Protein AF-A0A426Z6D6-F1 (afdb_monomer)

Solvent-accessible surface area (backbone atoms only — not comparable to full-atom values): 15447 Å² total; per-residue (Å²): 90,80,49,70,52,74,39,90,61,89,81,59,53,47,33,37,34,28,20,75,44,85,99,44,60,84,43,72,27,72,32,49,78,49,68,56,72,59,89,92,46,68,58,52,43,31,27,44,24,59,49,68,95,72,68,58,62,32,61,34,28,34,28,48,40,87,75,49,71,81,45,51,32,40,42,46,43,73,44,75,83,81,38,72,42,77,53,59,66,48,38,75,50,75,66,32,54,52,52,52,55,56,53,70,74,50,89,60,39,38,35,40,31,75,11,26,58,39,67,27,48,89,46,64,70,37,48,56,54,30,53,62,69,45,38,82,56,58,55,32,29,58,70,50,68,35,51,31,79,44,38,33,56,57,38,90,101,79,40,70,54,33,58,65,46,60,67,69,59,76,56,62,8,68,75,49,74,30,95,39,72,45,32,34,40,53,79,53,33,87,43,82,46,79,45,70,38,85,89,51,69,64,50,93,88,22,72,54,27,62,65,52,34,61,76,52,98,48,35,30,43,44,73,46,54,54,85,71,71,103,52,91,45,90,45,69,74,48,79,46,70,51,60,80,85,57,73,85,80,79,97,71,79,96,68,93,75,78,83,78,84,76,136

Mean predicted aligned error: 8.73 Å

Foldseek 3Di:
DKDKDFDQDPPQFLKKFKDQDPPDGPDMWHWDWDWDDQPPDTGGIMIMTDDDPDDAQGKMWMAGRVPGDIFIAGHHHLADDAFEAEDEQLADDPVNLVVLVVVVVDDHAEYEYEENQHLCQSVLVSLVVSCVSCVVPVRYHPYDYAYDPSQQSDDPPPDGGNPSVCRGPQHCAVQFVQPDSRWGWDDGNNDTDTRHHPPADCPCPDSRCVQQPCPDPFWTKHWTFDSPDPDGDTDDIDIDGDCVVVPDDDDDDDDPDDPDDDD

Nearest PDB structures (foldseek):
  8brn-assembly1_C  TM=8.170E-01  e=5.201E-20  Phaseolus vulgaris
  6hwr-assembly1_D  TM=8.173E-01  e=1.395E-19  Phaseolus vulgaris
  1xzw-assembly1_A  TM=8.279E-01  e=4.785E-19  Ipomoea batatas
  1kbp-assembly1_B  TM=8.389E-01  e=2.101E-18  Phaseolus vulgaris
  3zk4-assembly1_B  TM=8.291E-01  e=3.491E-13  Lupinus luteus

pLDDT: mean 86.03, std 19.05, range [25.09, 98.69]

Structure (mmCIF, N/CA/C/O backbone):
data_AF-A0A426Z6D6-F1
#
_entry.id   AF-A0A426Z6D6-F1
#
loop_
_atom_site.group_PDB
_atom_site.id
_atom_site.type_symbol
_atom_site.label_atom_id
_atom_site.label_alt_id
_atom_site.label_comp_id
_atom_site.label_asym_id
_atom_site.label_entity_id
_atom_site.label_seq_id
_atom_site.pdbx_PDB_ins_code
_atom_site.Cartn_x
_atom_site.Cartn_y
_atom_site.Cartn_z
_atom_site.occupancy
_atom_site.B_iso_or_equiv
_atom_site.auth_seq_id
_atom_site.auth_comp_id
_atom_site.auth_asym_id
_atom_site.auth_atom_id
_atom_site.pdbx_PDB_model_num
ATOM 1 N N . MET A 1 1 ? -2.569 -6.298 10.241 1.00 94.56 1 MET A N 1
ATOM 2 C CA . MET A 1 1 ? -2.863 -5.217 9.262 1.00 94.56 1 MET A CA 1
ATOM 3 C C . MET A 1 1 ? -1.960 -4.027 9.545 1.00 94.56 1 MET A C 1
ATOM 5 O O . MET A 1 1 ? -1.834 -3.663 10.708 1.00 94.56 1 MET A O 1
ATOM 9 N N . ARG A 1 2 ? -1.315 -3.436 8.532 1.00 97.50 2 ARG A N 1
ATOM 10 C CA . ARG A 1 2 ? -0.400 -2.298 8.720 1.00 97.50 2 ARG A CA 1
ATOM 11 C C . ARG A 1 2 ? -1.149 -0.967 8.646 1.00 97.50 2 ARG A C 1
ATOM 13 O O . ARG A 1 2 ? -1.916 -0.742 7.719 1.00 97.50 2 ARG A O 1
ATOM 20 N N . ILE A 1 3 ? -0.896 -0.092 9.611 1.00 98.12 3 ILE A N 1
ATOM 21 C CA . ILE A 1 3 ? -1.364 1.293 9.653 1.00 98.12 3 ILE A CA 1
ATOM 22 C C . ILE A 1 3 ? -0.154 2.197 9.454 1.00 98.12 3 ILE A C 1
ATOM 24 O O . ILE A 1 3 ? 0.823 2.099 10.201 1.00 98.12 3 ILE A O 1
ATOM 28 N N . THR A 1 4 ? -0.235 3.081 8.463 1.00 97.88 4 THR A N 1
ATOM 29 C CA . THR A 1 4 ? 0.821 4.044 8.141 1.00 97.88 4 THR A CA 1
ATOM 30 C C . THR A 1 4 ? 0.298 5.465 8.291 1.00 97.88 4 THR A C 1
ATOM 32 O O . THR A 1 4 ? -0.799 5.775 7.829 1.00 97.88 4 THR A O 1
ATOM 35 N N . TRP A 1 5 ? 1.070 6.344 8.931 1.00 96.88 5 TRP A N 1
ATOM 36 C CA . TRP A 1 5 ? 0.727 7.764 9.045 1.00 96.88 5 TRP A CA 1
ATOM 37 C C . TRP A 1 5 ? 1.971 8.644 9.157 1.00 96.88 5 TRP A C 1
ATOM 39 O O . TRP A 1 5 ? 3.043 8.190 9.562 1.00 96.88 5 TRP A O 1
ATOM 49 N N . ILE A 1 6 ? 1.820 9.927 8.825 1.00 96.00 6 ILE A N 1
ATOM 50 C CA . ILE A 1 6 ? 2.913 10.904 8.838 1.00 96.00 6 ILE A CA 1
ATOM 51 C C . ILE A 1 6 ? 2.669 11.947 9.931 1.00 96.00 6 ILE A C 1
ATOM 53 O O . ILE A 1 6 ? 1.560 12.459 10.066 1.00 96.00 6 ILE A O 1
ATOM 57 N N . THR A 1 7 ? 3.704 12.276 10.708 1.00 92.69 7 THR A N 1
ATOM 58 C CA . THR A 1 7 ? 3.675 13.339 11.725 1.00 92.69 7 THR A CA 1
ATOM 59 C C . THR A 1 7 ? 4.735 14.407 11.453 1.00 92.69 7 THR A C 1
ATOM 61 O O . THR A 1 7 ? 5.819 14.121 10.937 1.00 92.69 7 THR A O 1
ATOM 64 N N . GLY A 1 8 ? 4.426 15.659 11.809 1.00 83.06 8 GLY A N 1
ATOM 65 C CA . GLY A 1 8 ? 5.383 16.773 11.760 1.00 83.06 8 GLY A CA 1
ATOM 66 C C . GLY A 1 8 ? 6.256 16.898 13.015 1.00 83.06 8 GLY A C 1
ATOM 67 O O . GLY A 1 8 ? 7.367 17.413 12.937 1.00 83.06 8 GLY A O 1
ATOM 68 N N . ASP A 1 9 ? 5.775 16.408 14.161 1.00 72.31 9 ASP A N 1
ATOM 69 C CA . ASP A 1 9 ? 6.462 16.496 15.454 1.00 72.31 9 ASP A CA 1
ATOM 70 C C . ASP A 1 9 ? 7.251 15.212 15.769 1.00 72.31 9 ASP A C 1
ATOM 72 O O . ASP A 1 9 ? 6.777 14.092 15.555 1.00 72.31 9 ASP A O 1
ATOM 76 N N . ALA A 1 10 ? 8.457 15.388 16.310 1.00 66.62 10 ALA A N 1
ATOM 77 C CA . ALA A 1 10 ? 9.313 14.319 16.806 1.00 66.62 10 ALA A CA 1
ATOM 78 C C . ALA A 1 10 ? 8.801 13.694 18.119 1.00 66.62 10 ALA A C 1
ATOM 80 O O . ALA A 1 10 ? 9.180 12.561 18.421 1.00 66.62 10 ALA A O 1
ATOM 81 N N . SER A 1 11 ? 7.956 14.398 18.881 1.00 76.56 11 SER A N 1
ATOM 82 C CA . SER A 1 11 ? 7.503 13.963 20.210 1.00 76.56 11 SER A CA 1
ATOM 83 C C . SER A 1 11 ? 6.362 12.934 20.191 1.00 76.56 11 SER A C 1
ATOM 85 O O . SER A 1 11 ? 6.214 12.168 21.142 1.00 76.56 11 SER A O 1
ATOM 87 N N . SER A 1 12 ? 5.576 12.873 19.108 1.00 81.56 12 SER A N 1
ATOM 88 C CA . SER A 1 12 ? 4.437 11.949 19.011 1.00 81.56 12 SER A CA 1
ATOM 89 C C . SER A 1 12 ? 4.930 10.499 19.028 1.00 81.56 12 SER A C 1
ATOM 91 O O . SER A 1 12 ? 5.859 10.202 18.283 1.00 81.56 12 SER A O 1
ATOM 93 N N . PRO A 1 13 ? 4.373 9.586 19.842 1.00 90.94 13 PRO A N 1
ATOM 94 C CA . PRO A 1 13 ? 4.773 8.178 19.855 1.00 90.94 13 PRO A CA 1
ATOM 95 C C . PRO A 1 13 ? 4.329 7.440 18.583 1.00 90.94 13 PRO A C 1
ATOM 97 O O . PRO A 1 13 ? 3.291 7.737 18.001 1.00 90.94 13 PRO A O 1
ATOM 100 N N . SER A 1 14 ? 5.088 6.428 18.161 1.00 94.88 14 SER A N 1
ATOM 101 C CA . SER A 1 14 ? 4.679 5.525 17.075 1.00 94.88 14 SER A CA 1
ATOM 102 C C . SER A 1 14 ? 3.808 4.419 17.660 1.00 94.88 14 SER A C 1
ATOM 104 O O . SER A 1 14 ? 4.276 3.313 17.886 1.00 94.88 14 SER A O 1
ATOM 106 N N . ILE A 1 15 ? 2.563 4.747 17.998 1.00 96.50 15 ILE A N 1
ATOM 107 C CA . ILE A 1 15 ? 1.599 3.807 18.581 1.00 96.50 15 ILE A CA 1
ATOM 108 C C . ILE A 1 15 ? 0.263 3.909 17.851 1.00 96.50 15 ILE A C 1
ATOM 110 O O . ILE A 1 15 ? -0.165 5.006 17.481 1.00 96.50 15 ILE A O 1
ATOM 114 N N . VAL A 1 16 ? -0.394 2.769 17.667 1.00 98.12 16 VAL A N 1
ATOM 115 C CA . VAL A 1 16 ? -1.792 2.696 17.238 1.00 98.12 16 VAL A CA 1
ATOM 116 C C . VAL A 1 16 ? -2.593 2.054 18.349 1.00 98.12 16 VAL A C 1
ATOM 118 O O . VAL A 1 16 ? -2.283 0.950 18.783 1.00 98.12 16 VAL A O 1
ATOM 121 N N . GLU A 1 17 ? -3.626 2.748 18.799 1.00 98.00 17 GLU A N 1
ATOM 122 C CA . GLU A 1 17 ? -4.602 2.233 19.753 1.00 98.00 17 GLU A CA 1
ATOM 123 C C . GLU A 1 17 ? -5.876 1.898 18.986 1.00 98.00 17 GLU A C 1
ATOM 125 O O . GLU A 1 17 ? -6.307 2.689 18.145 1.00 98.00 17 GLU A O 1
ATOM 130 N N . TYR A 1 18 ? -6.456 0.725 19.232 1.00 98.44 18 TYR A N 1
ATOM 131 C CA . TYR A 1 18 ? -7.596 0.226 18.473 1.00 98.44 18 TYR A CA 1
ATOM 132 C C . TYR A 1 18 ? -8.563 -0.603 19.325 1.00 98.44 18 TYR A C 1
ATOM 134 O O . TYR A 1 18 ? -8.209 -1.175 20.359 1.00 98.44 18 TYR A O 1
ATOM 142 N N . GLY A 1 19 ? -9.820 -0.657 18.893 1.00 98.31 19 GLY A N 1
ATOM 143 C CA . GLY A 1 19 ? -10.893 -1.393 19.556 1.00 98.31 19 GLY A CA 1
ATOM 144 C C . GLY A 1 19 ? -12.120 -1.542 18.662 1.00 98.31 19 GLY A C 1
ATOM 145 O O . GLY A 1 19 ? -12.139 -1.069 17.532 1.00 98.31 19 GLY A O 1
ATOM 146 N N . THR A 1 20 ? -13.152 -2.228 19.151 1.00 98.31 20 THR A N 1
ATOM 147 C CA . THR A 1 20 ? -14.383 -2.502 18.370 1.00 98.31 20 THR A CA 1
ATOM 148 C C . THR A 1 20 ? -15.532 -1.538 18.672 1.00 98.31 20 THR A C 1
ATOM 150 O O . THR A 1 20 ? -16.594 -1.639 18.063 1.00 98.31 20 THR A O 1
ATOM 153 N N . SER A 1 21 ? -15.305 -0.577 19.571 1.00 98.19 21 SER A N 1
ATOM 154 C CA . SER A 1 21 ? -16.275 0.449 19.948 1.00 98.19 21 SER A CA 1
ATOM 155 C C . SER A 1 21 ? -15.656 1.843 19.801 1.00 98.19 21 SER A C 1
ATOM 157 O O . SER A 1 21 ? -14.489 2.006 20.169 1.00 98.19 21 SER A O 1
ATOM 159 N N . PRO A 1 22 ? -16.415 2.847 19.322 1.00 97.94 22 PRO A N 1
ATOM 160 C CA . PRO A 1 22 ? -15.931 4.223 19.213 1.00 97.94 22 PRO A CA 1
ATOM 161 C C . PRO A 1 22 ? -15.417 4.746 20.557 1.00 97.94 22 PRO A C 1
ATOM 163 O O . PRO A 1 22 ? -16.048 4.521 21.594 1.00 97.94 22 PRO A O 1
ATOM 166 N N . GLY A 1 23 ? -14.274 5.425 20.554 1.00 96.62 23 GLY A N 1
ATOM 167 C CA . GLY A 1 23 ? -13.636 5.998 21.739 1.00 96.62 23 GLY A CA 1
ATOM 168 C C . GLY A 1 23 ? -13.087 4.990 22.756 1.00 96.62 23 GLY A C 1
ATOM 169 O O . GLY A 1 23 ? -12.551 5.412 23.781 1.00 96.62 23 GLY A O 1
ATOM 170 N N . MET A 1 24 ? -13.205 3.678 22.516 1.00 97.06 24 MET A N 1
ATOM 171 C CA . MET A 1 24 ? -12.725 2.638 23.430 1.00 97.06 24 MET A CA 1
ATOM 172 C C . MET A 1 24 ? -11.679 1.750 22.762 1.00 97.06 24 MET A C 1
ATOM 174 O O . MET A 1 24 ? -11.999 0.793 22.054 1.00 97.06 24 MET A O 1
ATOM 178 N N . TYR A 1 25 ? -10.415 2.038 23.057 1.00 96.81 25 TYR A N 1
ATOM 179 C CA . TYR A 1 25 ? -9.271 1.303 22.530 1.00 96.81 25 TYR A CA 1
ATOM 180 C C . TYR A 1 25 ? -8.787 0.272 23.553 1.00 96.81 25 TYR A C 1
ATOM 182 O O . TYR A 1 25 ? -8.131 0.605 24.537 1.00 96.81 25 TYR A O 1
ATOM 190 N N . THR A 1 26 ? -9.155 -0.990 23.348 1.00 97.38 26 THR A N 1
ATOM 191 C CA . THR A 1 26 ? -8.815 -2.101 24.256 1.00 97.38 26 THR A CA 1
ATOM 192 C C . THR A 1 26 ? -7.443 -2.705 23.977 1.00 97.38 26 THR A C 1
ATOM 194 O O . THR A 1 26 ? -6.955 -3.516 24.762 1.00 97.38 26 THR A O 1
ATOM 197 N N . SER A 1 27 ? -6.845 -2.358 22.841 1.00 97.94 27 SER A N 1
ATOM 198 C CA . SER A 1 27 ? -5.589 -2.917 22.357 1.00 97.94 27 SER A CA 1
ATOM 199 C C . SER A 1 27 ? -4.708 -1.808 21.795 1.00 97.94 27 SER A C 1
ATOM 201 O O . SER A 1 27 ? -5.197 -0.768 21.347 1.00 97.94 27 SER A O 1
ATOM 203 N N . SER A 1 28 ? -3.399 -2.033 21.805 1.00 97.69 28 SER A N 1
ATOM 204 C CA . SER A 1 28 ? -2.438 -1.127 21.194 1.00 97.69 28 SER A CA 1
ATOM 205 C C . SER A 1 28 ? -1.285 -1.895 20.560 1.00 97.69 28 SER A C 1
ATOM 207 O O . SER A 1 28 ? -0.958 -3.003 20.979 1.00 97.69 28 SER A O 1
ATOM 209 N N . SER A 1 29 ? -0.689 -1.295 19.535 1.00 97.94 29 SER A N 1
ATOM 210 C CA . SER A 1 29 ? 0.505 -1.802 18.867 1.00 97.94 29 SER A CA 1
ATOM 211 C C . SER A 1 29 ? 1.545 -0.699 18.776 1.00 97.94 29 SER A C 1
ATOM 213 O O . SER A 1 29 ? 1.240 0.420 18.348 1.00 97.94 29 SER A O 1
ATOM 215 N N . LEU A 1 30 ? 2.780 -1.026 19.150 1.00 97.31 30 LEU A N 1
ATOM 216 C CA . LEU A 1 30 ? 3.932 -0.177 18.876 1.00 97.31 30 LEU A CA 1
ATOM 217 C C . LEU A 1 30 ? 4.303 -0.280 17.395 1.00 97.31 30 LEU A C 1
ATOM 219 O O . LEU A 1 30 ? 4.152 -1.323 16.763 1.00 97.31 30 LEU A O 1
ATOM 223 N N . GLY A 1 31 ? 4.767 0.833 16.851 1.00 95.06 31 GLY A N 1
ATOM 224 C CA . GLY A 1 31 ? 5.202 0.967 15.476 1.00 95.06 31 GLY A CA 1
ATOM 225 C C . GLY A 1 31 ? 6.641 1.440 15.371 1.00 95.06 31 GLY A C 1
ATOM 226 O O . GLY A 1 31 ? 7.235 1.957 16.318 1.00 95.06 31 GLY A O 1
ATOM 227 N N . GLU A 1 32 ? 7.180 1.297 14.173 1.00 94.88 32 GLU A N 1
ATOM 228 C CA . GLU A 1 32 ? 8.457 1.860 13.769 1.00 94.88 32 GLU A CA 1
ATOM 229 C C . GLU A 1 32 ? 8.279 3.271 13.201 1.00 94.88 32 GLU A C 1
ATOM 231 O O . GLU A 1 32 ? 7.190 3.667 12.768 1.00 94.88 32 GLU A O 1
ATOM 236 N N . ARG A 1 33 ? 9.372 4.036 13.194 1.00 94.38 33 ARG A N 1
ATOM 237 C CA . ARG A 1 33 ? 9.426 5.384 12.631 1.00 94.38 33 ARG A CA 1
ATOM 238 C C . ARG A 1 33 ? 10.608 5.532 11.702 1.00 94.38 33 ARG A C 1
ATOM 240 O O . ARG A 1 33 ? 11.745 5.264 12.082 1.00 94.38 33 ARG A O 1
ATOM 247 N N . THR A 1 34 ? 10.346 6.091 10.535 1.00 94.94 34 THR A N 1
ATOM 248 C CA . THR A 1 34 ? 11.343 6.394 9.517 1.00 94.94 34 THR A CA 1
ATOM 249 C C . THR A 1 34 ? 11.140 7.813 8.977 1.00 94.94 34 THR A C 1
ATOM 251 O O . THR A 1 34 ? 10.250 8.567 9.385 1.00 94.94 34 THR A O 1
ATOM 254 N N . SER A 1 35 ? 12.045 8.236 8.104 1.00 96.00 35 SER A N 1
ATOM 255 C CA . SER A 1 35 ? 11.914 9.435 7.275 1.00 96.00 35 SER A CA 1
ATOM 256 C C . SER A 1 35 ? 12.922 9.332 6.142 1.00 96.00 35 SER A C 1
ATOM 258 O O . SER A 1 35 ? 13.967 8.704 6.325 1.00 96.00 35 SER A O 1
ATOM 260 N N . TYR A 1 36 ? 12.668 9.989 5.016 1.00 95.88 36 TYR A N 1
ATOM 261 C CA . TYR A 1 36 ? 13.602 10.009 3.895 1.00 95.88 36 TYR A CA 1
ATOM 262 C C . TYR A 1 36 ? 13.903 11.436 3.431 1.00 95.88 36 TYR A C 1
ATOM 264 O O . TYR A 1 36 ? 13.180 12.391 3.728 1.00 95.88 36 TYR A O 1
ATOM 272 N N . LYS A 1 37 ? 15.020 11.576 2.712 1.00 95.50 37 LYS A N 1
ATOM 273 C CA . LYS A 1 37 ? 15.427 12.824 2.064 1.00 95.50 37 LYS A CA 1
ATOM 274 C C . LYS A 1 37 ? 15.650 12.599 0.583 1.00 95.50 37 LYS A C 1
ATOM 276 O O . LYS A 1 37 ? 16.438 11.736 0.189 1.00 95.50 37 LYS A O 1
ATOM 281 N N . TYR A 1 38 ? 15.063 13.465 -0.223 1.00 95.31 38 TYR A N 1
ATOM 282 C CA . TYR A 1 38 ? 15.149 13.399 -1.669 1.00 95.31 38 TYR A CA 1
ATOM 283 C C . TYR A 1 38 ? 15.504 14.783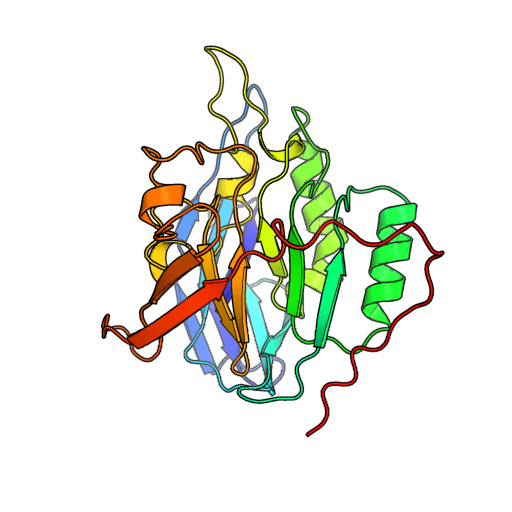 -2.217 1.00 95.31 38 TYR A C 1
ATOM 285 O O . TYR A 1 38 ? 14.694 15.705 -2.211 1.00 95.31 38 TYR A O 1
ATOM 293 N N . LEU A 1 39 ? 16.762 14.944 -2.639 1.00 93.44 39 LEU A N 1
ATOM 294 C CA . LEU A 1 39 ? 17.368 16.239 -2.962 1.00 93.44 39 LEU A CA 1
ATOM 295 C C . LEU A 1 39 ? 17.179 17.236 -1.801 1.00 93.44 39 LEU A C 1
ATOM 297 O O . LEU A 1 39 ? 17.705 17.002 -0.714 1.00 93.44 39 LEU A O 1
ATOM 301 N N . LEU A 1 40 ? 16.431 18.317 -2.026 1.00 94.06 40 LEU A N 1
ATOM 302 C CA . LEU A 1 40 ? 16.133 19.352 -1.031 1.00 94.06 40 LEU A CA 1
ATOM 303 C C . LEU A 1 40 ? 14.892 19.034 -0.181 1.00 94.06 40 LEU A C 1
ATOM 305 O O . LEU A 1 40 ? 14.652 19.700 0.823 1.00 94.06 40 LEU A O 1
ATOM 309 N N . TYR A 1 41 ? 14.111 18.018 -0.554 1.00 96.31 41 TYR A N 1
ATOM 310 C CA . TYR A 1 41 ? 12.938 17.588 0.196 1.00 96.31 41 TYR A CA 1
ATOM 311 C C . TYR A 1 41 ? 13.335 16.700 1.382 1.00 96.31 41 TYR A C 1
ATOM 313 O O . TYR A 1 41 ? 14.184 15.811 1.266 1.00 96.31 41 TYR A O 1
ATOM 321 N N . SER A 1 42 ? 12.688 16.920 2.525 1.00 96.50 42 SER A N 1
ATOM 322 C CA . SER A 1 42 ? 12.732 16.031 3.689 1.00 96.50 42 SER A CA 1
ATOM 323 C C . SER A 1 42 ? 11.305 15.668 4.065 1.00 96.50 42 SER A C 1
ATOM 325 O O . SER A 1 42 ? 10.487 16.565 4.263 1.00 96.50 42 SER A O 1
ATOM 327 N N . SER A 1 43 ? 11.014 14.373 4.175 1.00 96.69 43 SER A N 1
ATOM 328 C CA . SER A 1 43 ? 9.684 13.926 4.577 1.00 96.69 43 SER A CA 1
ATOM 329 C C . SER A 1 43 ? 9.382 14.300 6.026 1.00 96.69 43 SER A C 1
ATOM 331 O O . SER A 1 43 ? 10.290 14.462 6.852 1.00 96.69 43 SER A O 1
ATOM 333 N N . GLY A 1 44 ? 8.092 14.318 6.367 1.00 95.62 44 GLY A N 1
ATOM 334 C CA . GLY A 1 44 ? 7.675 14.154 7.758 1.00 95.62 44 GLY A CA 1
ATOM 335 C C . GLY A 1 44 ? 8.156 12.816 8.339 1.00 95.62 44 GLY A C 1
ATOM 336 O O . GLY A 1 44 ? 8.783 11.992 7.660 1.00 95.62 44 GLY A O 1
ATOM 337 N N . LYS A 1 45 ? 7.862 12.581 9.616 1.00 95.50 45 LYS A N 1
ATOM 338 C CA . LYS A 1 45 ? 8.120 11.286 10.249 1.00 95.50 45 LYS A CA 1
ATOM 339 C C . LYS A 1 45 ? 7.054 10.299 9.811 1.00 95.50 45 LYS A C 1
ATOM 341 O O . LYS A 1 45 ? 5.884 10.506 10.108 1.00 95.50 45 LYS A O 1
ATOM 346 N N . ILE A 1 46 ? 7.465 9.258 9.100 1.00 97.31 46 ILE A N 1
ATOM 347 C CA . ILE A 1 46 ? 6.578 8.209 8.610 1.00 97.31 46 ILE A CA 1
ATOM 348 C C . ILE A 1 46 ? 6.572 7.103 9.657 1.00 97.31 46 ILE A C 1
ATOM 350 O O . ILE A 1 46 ? 7.626 6.643 10.088 1.00 97.31 46 ILE A O 1
ATOM 354 N N . ASN A 1 47 ? 5.390 6.731 10.124 1.00 97.25 47 ASN A N 1
ATOM 355 C CA . ASN A 1 47 ? 5.204 5.736 11.166 1.00 97.25 47 ASN A CA 1
ATOM 356 C C . ASN A 1 47 ? 4.471 4.540 10.574 1.00 97.25 47 ASN A C 1
ATOM 358 O O . ASN A 1 47 ? 3.486 4.737 9.863 1.00 97.25 47 ASN A O 1
ATOM 362 N N . HIS A 1 48 ? 4.911 3.330 10.909 1.00 97.62 48 HIS A N 1
ATOM 363 C CA . HIS A 1 48 ? 4.238 2.090 10.533 1.00 97.62 48 HIS A CA 1
ATOM 364 C C . HIS A 1 48 ? 3.989 1.256 11.782 1.00 97.62 48 HIS A C 1
ATOM 366 O O . HIS A 1 48 ? 4.924 0.968 12.521 1.00 97.62 48 HIS A O 1
ATOM 372 N N . ALA A 1 49 ? 2.753 0.829 12.011 1.00 97.62 49 ALA A N 1
ATOM 373 C CA . ALA A 1 49 ? 2.422 -0.113 13.076 1.00 97.62 49 ALA A CA 1
ATOM 374 C C . ALA A 1 49 ? 1.580 -1.254 12.514 1.00 97.62 49 ALA A C 1
ATOM 376 O O . ALA A 1 49 ? 0.674 -1.019 11.715 1.00 97.62 49 ALA A O 1
ATOM 377 N N . VAL A 1 50 ? 1.854 -2.483 12.941 1.00 97.75 50 VAL A N 1
ATOM 378 C CA . VAL A 1 50 ? 1.024 -3.640 12.597 1.00 97.75 50 VAL A CA 1
ATOM 379 C C . VAL A 1 50 ? 0.068 -3.912 13.756 1.00 97.75 50 VAL A C 1
ATOM 381 O O . VAL A 1 50 ? 0.488 -4.155 14.884 1.00 97.75 50 VAL A O 1
ATOM 384 N N . ILE A 1 51 ? -1.233 -3.831 13.482 1.00 97.31 51 ILE A N 1
ATOM 385 C CA . ILE A 1 51 ? -2.303 -4.152 14.433 1.00 97.31 51 ILE A CA 1
ATOM 386 C C . ILE A 1 51 ? -2.831 -5.569 14.191 1.00 97.31 51 ILE A C 1
ATOM 388 O O . ILE A 1 51 ? -2.954 -6.008 13.038 1.00 97.31 51 ILE A O 1
ATOM 392 N N . GLY A 1 52 ? -3.163 -6.269 15.272 1.00 94.88 52 GLY A N 1
ATOM 393 C CA . GLY A 1 52 ? -3.685 -7.629 15.243 1.00 94.88 52 GLY A CA 1
ATOM 394 C C . GLY A 1 52 ? -3.203 -8.498 16.412 1.00 94.88 52 GLY A C 1
ATOM 395 O O . GLY A 1 52 ? -2.435 -8.011 17.242 1.00 94.88 52 GLY A O 1
ATOM 396 N N . PRO A 1 53 ? -3.664 -9.761 16.483 1.00 95.44 53 PRO A N 1
ATOM 397 C CA . PRO A 1 53 ? -4.593 -10.400 15.541 1.00 95.44 53 PRO A CA 1
ATOM 398 C C . PRO A 1 53 ? -5.985 -9.742 15.544 1.00 95.44 53 PRO A C 1
ATOM 400 O O . PRO A 1 53 ? -6.471 -9.271 16.573 1.00 95.44 53 PRO A O 1
ATOM 403 N N . LEU A 1 54 ? -6.618 -9.646 14.369 1.00 96.62 54 LEU A N 1
ATOM 404 C CA . LEU A 1 54 ? -7.921 -8.990 14.192 1.00 96.62 54 LEU A CA 1
ATOM 405 C C . LEU A 1 54 ? -8.997 -10.004 13.804 1.00 96.62 54 LEU A C 1
ATOM 407 O O . LEU A 1 54 ? -8.744 -10.935 13.045 1.00 96.62 54 LEU A O 1
ATOM 411 N N . ARG A 1 55 ? -10.233 -9.773 14.254 1.00 97.88 55 ARG A N 1
ATOM 412 C CA . ARG A 1 55 ? -11.397 -10.527 13.778 1.00 97.88 55 ARG A CA 1
ATOM 413 C C . ARG A 1 55 ? -11.732 -10.114 12.345 1.00 97.88 55 ARG A C 1
ATOM 415 O O . ARG A 1 55 ? -11.741 -8.922 12.036 1.00 97.88 55 ARG A O 1
ATOM 422 N N . SER A 1 56 ? -12.037 -11.081 11.484 1.00 97.31 56 SER A N 1
ATOM 423 C CA . SER A 1 56 ? -12.497 -10.843 10.109 1.00 97.31 56 SER A CA 1
ATOM 424 C C . SER A 1 56 ? -13.862 -10.148 10.071 1.00 97.31 56 SER A C 1
ATOM 426 O O . SER A 1 56 ? -14.645 -10.263 11.017 1.00 97.31 56 SER A O 1
ATOM 428 N N . ASN A 1 57 ? -14.177 -9.466 8.967 1.00 97.19 57 ASN A N 1
ATOM 429 C CA . ASN A 1 57 ? -15.453 -8.778 8.722 1.00 97.19 57 ASN A CA 1
ATOM 430 C C . ASN A 1 57 ? -15.920 -7.882 9.892 1.00 97.19 57 ASN A C 1
ATOM 432 O O . ASN A 1 57 ? -17.114 -7.768 10.170 1.00 97.19 57 ASN A O 1
ATOM 436 N N . THR A 1 58 ? -14.977 -7.269 10.604 1.00 98.31 58 THR A N 1
ATOM 437 C CA . THR A 1 58 ? -15.223 -6.525 11.843 1.00 98.31 58 THR A CA 1
ATOM 438 C C . THR A 1 58 ? -14.757 -5.085 11.679 1.00 98.31 58 THR A C 1
ATOM 440 O O . THR A 1 58 ? -13.704 -4.821 11.098 1.00 98.31 58 THR A O 1
ATOM 443 N N . VAL A 1 59 ? -15.553 -4.141 12.184 1.00 98.44 59 VAL A N 1
ATOM 444 C CA . VAL A 1 59 ? -15.165 -2.729 12.236 1.00 98.44 59 VAL A CA 1
ATOM 445 C C . VAL A 1 59 ? -14.301 -2.498 13.471 1.00 98.44 59 VAL A C 1
ATOM 447 O O . VAL A 1 59 ? -14.694 -2.849 14.584 1.00 98.44 59 VAL A O 1
ATOM 450 N N . TYR A 1 60 ? -13.138 -1.898 13.256 1.00 98.62 60 TYR A N 1
ATOM 451 C CA . TYR A 1 60 ? -12.230 -1.443 14.295 1.00 98.62 60 TYR A CA 1
ATOM 452 C C . TYR A 1 60 ? -12.101 0.077 14.233 1.00 98.62 60 TYR A C 1
ATOM 454 O O . TYR A 1 60 ? -11.823 0.640 13.174 1.00 98.62 60 TYR A O 1
ATOM 462 N N . PHE A 1 61 ? -12.276 0.725 15.378 1.00 98.50 61 PHE A N 1
ATOM 463 C CA . PHE A 1 61 ? -11.959 2.131 15.591 1.00 98.50 61 PHE A CA 1
ATOM 464 C C . PHE A 1 61 ? -10.515 2.225 16.053 1.00 98.50 61 PHE A C 1
ATOM 466 O O . PHE A 1 61 ? -10.090 1.431 16.895 1.00 98.50 61 PHE A O 1
ATOM 473 N N . TYR A 1 62 ? -9.755 3.158 15.496 1.00 98.25 62 TYR A N 1
ATOM 474 C CA . TYR A 1 62 ? -8.347 3.309 15.824 1.00 98.25 62 TYR A CA 1
ATOM 475 C C . TYR A 1 62 ? -7.912 4.768 15.799 1.00 98.25 62 TYR A C 1
ATOM 477 O O . TYR A 1 62 ? -8.464 5.584 15.063 1.00 98.25 62 TYR A O 1
ATOM 485 N N . ARG A 1 63 ? -6.886 5.095 16.581 1.00 97.00 63 ARG A N 1
ATOM 486 C CA . ARG A 1 63 ? -6.201 6.387 16.512 1.00 97.00 63 ARG A CA 1
ATOM 487 C C . ARG A 1 63 ? -4.695 6.190 16.492 1.00 97.00 63 ARG A C 1
ATOM 489 O O . ARG A 1 63 ? -4.157 5.258 17.092 1.00 97.00 63 ARG A O 1
ATOM 496 N N . CYS A 1 64 ? -4.017 7.104 15.814 1.00 95.88 64 CYS A N 1
ATOM 497 C CA . CYS A 1 64 ? -2.569 7.092 15.667 1.00 95.88 64 CYS A CA 1
ATOM 498 C C . CYS A 1 64 ? -1.918 8.100 16.622 1.00 95.88 64 CYS A C 1
ATOM 500 O O . CYS A 1 64 ? -2.456 9.180 16.873 1.00 95.88 64 CYS A O 1
ATOM 502 N N . GLY A 1 65 ? -0.740 7.767 17.145 1.00 92.94 65 GLY A N 1
ATOM 503 C CA . GLY A 1 65 ? 0.081 8.685 17.939 1.00 92.94 65 GLY A CA 1
ATOM 504 C C . GLY A 1 65 ? -0.475 9.044 19.318 1.00 92.94 65 GLY A C 1
ATOM 505 O O . GLY A 1 65 ? -0.055 10.042 19.899 1.00 92.94 65 GLY A O 1
ATOM 506 N N . GLY A 1 66 ? -1.441 8.275 19.832 1.00 86.88 66 GLY A N 1
ATOM 507 C CA . GLY A 1 66 ? -2.041 8.437 21.163 1.00 86.88 66 GLY A CA 1
ATOM 508 C C . GLY A 1 66 ? -2.997 9.624 21.331 1.00 86.88 66 GLY A C 1
ATOM 509 O O . GLY A 1 66 ? -3.747 9.670 22.302 1.00 86.88 66 GLY A O 1
ATOM 510 N N . GLN A 1 67 ? -2.970 10.594 20.414 1.00 85.06 67 GLN A N 1
ATOM 511 C CA . GLN A 1 67 ? -3.733 11.850 20.490 1.00 85.06 67 GLN A CA 1
ATOM 512 C C . GLN A 1 67 ? -4.344 12.271 19.139 1.00 85.06 67 GLN A C 1
ATOM 514 O O . GLN A 1 67 ? -4.927 13.348 19.039 1.00 85.06 67 GLN A O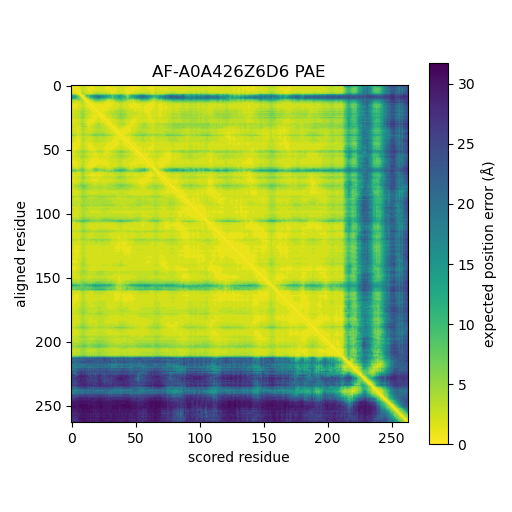 1
ATOM 519 N N . GLY A 1 68 ? -4.189 11.464 18.083 1.00 86.62 68 GLY A N 1
ATOM 520 C CA . GLY A 1 68 ? -4.760 11.751 16.767 1.00 86.62 68 GLY A CA 1
ATOM 521 C C . GLY A 1 68 ? -6.288 11.608 16.715 1.00 86.62 68 GLY A C 1
ATOM 522 O O . GLY A 1 68 ? -6.894 11.098 17.663 1.00 86.62 68 GLY A O 1
ATOM 523 N N . PRO A 1 69 ? -6.918 12.032 15.600 1.00 94.88 69 PRO A N 1
ATOM 524 C CA . PRO A 1 69 ? -8.335 11.778 15.369 1.00 94.88 69 PRO A CA 1
ATOM 525 C C . PRO A 1 69 ? -8.620 10.273 15.315 1.00 94.88 69 PRO A C 1
ATOM 527 O O . PRO A 1 69 ? -7.744 9.464 14.994 1.00 94.88 69 PRO A O 1
ATOM 530 N N . GLU A 1 70 ? -9.863 9.915 15.623 1.00 97.50 70 GLU A N 1
ATOM 531 C CA . GLU A 1 70 ? -10.352 8.549 15.474 1.00 97.50 70 GLU A CA 1
ATOM 532 C C . GLU A 1 70 ? -10.706 8.265 14.010 1.00 97.50 70 GLU A C 1
ATOM 534 O O . GLU A 1 70 ? -11.400 9.041 13.353 1.00 97.50 70 GLU A O 1
ATOM 539 N N . PHE A 1 71 ? -10.243 7.120 13.526 1.00 98.12 71 PHE A N 1
ATOM 540 C CA . PHE A 1 71 ? -10.583 6.534 12.240 1.00 98.12 71 PHE A CA 1
ATOM 541 C C . PHE A 1 71 ? -11.317 5.211 12.458 1.00 98.12 71 PHE A C 1
ATOM 543 O O . PHE A 1 71 ? -11.294 4.635 13.547 1.00 98.12 71 PHE A O 1
ATOM 550 N N . GLN A 1 72 ? -11.938 4.696 11.400 1.00 97.31 72 GLN A N 1
ATOM 551 C CA . GLN A 1 72 ? -12.568 3.381 11.400 1.00 97.31 72 GLN A CA 1
ATOM 552 C C . GLN A 1 72 ? -12.108 2.581 10.188 1.00 97.31 72 GLN A C 1
ATOM 554 O O . GLN A 1 72 ? -12.213 3.065 9.066 1.00 97.31 72 GLN A O 1
ATOM 559 N N . LEU A 1 73 ? -11.677 1.341 10.397 1.00 96.69 73 LEU A N 1
ATOM 560 C CA . LEU A 1 73 ? -11.375 0.393 9.327 1.00 96.69 73 LEU A CA 1
ATOM 561 C C . LEU A 1 73 ? -12.276 -0.831 9.452 1.00 96.69 73 LEU A C 1
ATOM 563 O O . LEU A 1 73 ? -12.635 -1.239 10.556 1.00 96.69 73 LEU A O 1
ATOM 567 N N . LYS A 1 74 ? -12.627 -1.450 8.326 1.00 97.50 74 LYS A N 1
ATOM 568 C CA . LYS A 1 74 ? -13.292 -2.758 8.325 1.00 97.50 74 LYS A CA 1
ATOM 569 C C . LYS A 1 74 ? -12.325 -3.807 7.799 1.00 97.50 74 LYS A C 1
ATOM 571 O O . LYS A 1 74 ? -11.798 -3.649 6.700 1.00 97.50 74 LYS A O 1
ATOM 576 N N . THR A 1 75 ? -12.108 -4.865 8.570 1.00 98.12 75 THR A N 1
ATOM 577 C CA . THR A 1 75 ? -11.317 -6.009 8.111 1.00 98.12 75 THR A CA 1
ATOM 578 C C . THR A 1 75 ? -12.070 -6.778 7.018 1.00 98.12 75 THR A C 1
ATOM 580 O O . THR A 1 75 ? -13.302 -6.874 7.088 1.00 98.12 75 THR A O 1
ATOM 583 N N . PRO A 1 76 ? -11.367 -7.346 6.019 1.00 97.50 76 PRO A N 1
ATOM 584 C CA . PRO A 1 76 ? -11.986 -8.213 5.017 1.00 97.50 76 PRO A CA 1
ATOM 585 C C . PRO A 1 76 ? -12.664 -9.443 5.648 1.00 97.50 76 PRO A C 1
ATOM 587 O O . PRO A 1 76 ? -12.343 -9.813 6.788 1.00 97.50 76 PRO A O 1
ATOM 590 N N . PRO A 1 77 ? -13.607 -10.095 4.948 1.00 97.00 77 PRO A N 1
ATOM 591 C CA . PRO A 1 77 ? -14.141 -11.379 5.387 1.00 97.00 77 PRO A CA 1
ATOM 592 C C . PRO A 1 77 ? -13.066 -12.476 5.333 1.00 97.00 77 PRO A C 1
ATOM 594 O O . PRO A 1 77 ? -12.092 -12.376 4.593 1.00 97.00 77 PRO A O 1
ATOM 597 N N . SER A 1 78 ? -13.237 -13.533 6.128 1.00 93.00 78 SER A N 1
ATOM 598 C CA . SER A 1 78 ? -12.346 -14.703 6.119 1.00 93.00 78 SER A CA 1
ATOM 599 C C . SER A 1 78 ? -12.701 -15.722 5.031 1.00 93.00 78 SER A C 1
ATOM 601 O O . SER A 1 78 ? -11.921 -16.629 4.768 1.00 93.00 78 SER A O 1
ATOM 603 N N . GLN A 1 79 ? -13.867 -15.579 4.394 1.00 92.56 79 GLN A N 1
ATOM 604 C CA . GLN A 1 79 ? -14.386 -16.460 3.345 1.00 92.56 79 GLN A CA 1
ATOM 605 C C . GLN A 1 79 ? -15.164 -15.641 2.308 1.00 92.56 79 GLN A C 1
ATOM 607 O O . GLN A 1 79 ? -15.548 -14.500 2.572 1.00 92.56 79 GLN A O 1
ATOM 612 N N . PHE A 1 80 ? -15.429 -16.236 1.146 1.00 92.81 80 PHE A N 1
ATOM 613 C CA . PHE A 1 80 ? -16.261 -15.632 0.108 1.00 92.81 80 PHE A CA 1
ATOM 614 C C . PHE A 1 80 ? -17.688 -15.296 0.594 1.00 92.81 80 PHE A C 1
ATOM 616 O O . PHE A 1 80 ? -18.233 -15.995 1.452 1.00 92.81 80 PHE A O 1
ATOM 623 N N . PRO A 1 81 ? -18.337 -14.272 0.004 1.00 95.56 81 PRO A N 1
ATOM 624 C CA . PRO A 1 81 ? -17.842 -13.423 -1.085 1.00 95.56 81 PRO A CA 1
ATOM 625 C C . PRO A 1 81 ? -16.885 -12.322 -0.602 1.00 95.56 81 PRO A C 1
ATOM 627 O O . PRO A 1 81 ? -17.061 -11.772 0.481 1.00 95.56 81 PRO A O 1
ATOM 630 N N . ILE A 1 82 ? -15.923 -11.962 -1.454 1.00 96.19 82 ILE A N 1
ATOM 631 C CA . ILE A 1 82 ? -15.043 -10.798 -1.286 1.00 96.19 82 ILE A CA 1
ATOM 632 C C . ILE A 1 82 ? -15.135 -9.899 -2.520 1.00 96.19 82 ILE A C 1
ATOM 634 O O . ILE A 1 82 ? -15.237 -10.394 -3.644 1.00 96.19 82 ILE A O 1
ATOM 638 N N . ALA A 1 83 ? -15.119 -8.582 -2.315 1.00 97.19 83 ALA A N 1
ATOM 639 C CA . ALA A 1 83 ? -15.143 -7.600 -3.393 1.00 97.19 83 ALA A CA 1
ATOM 640 C C . ALA A 1 83 ? -13.866 -6.746 -3.416 1.00 97.19 83 ALA A C 1
ATOM 642 O O . ALA A 1 83 ? -13.496 -6.124 -2.417 1.00 97.19 83 ALA A O 1
ATOM 643 N N . PHE A 1 84 ? -13.240 -6.666 -4.591 1.00 97.81 84 PHE A N 1
ATOM 644 C CA . PHE A 1 84 ? -12.062 -5.839 -4.841 1.00 97.81 84 PHE A CA 1
ATOM 645 C C . PHE A 1 84 ? -12.444 -4.588 -5.634 1.00 97.81 84 PHE A C 1
ATOM 647 O O . PHE A 1 84 ? -13.148 -4.680 -6.641 1.00 97.81 84 PHE A O 1
ATOM 654 N N . ALA A 1 85 ? -11.957 -3.427 -5.202 1.00 97.81 85 ALA A N 1
ATOM 655 C CA . ALA A 1 85 ? -11.850 -2.256 -6.066 1.00 97.81 85 ALA A CA 1
ATOM 656 C C . ALA A 1 85 ? -10.472 -2.293 -6.732 1.00 97.81 85 ALA A C 1
ATOM 658 O O . ALA A 1 85 ? -9.480 -2.480 -6.035 1.00 97.81 85 ALA A O 1
ATOM 659 N N . VAL A 1 86 ? -10.406 -2.139 -8.055 1.00 97.69 86 VAL A N 1
ATOM 660 C CA . VAL A 1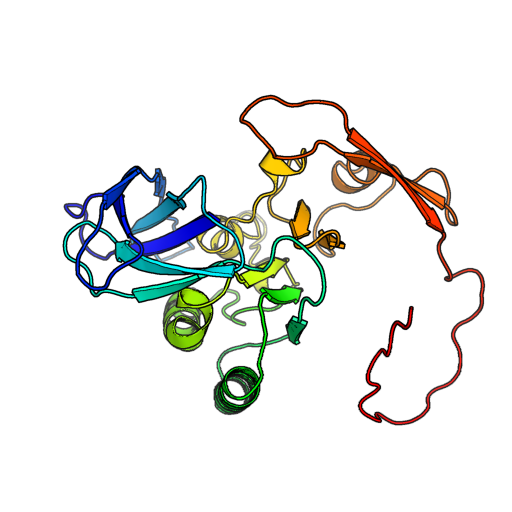 86 ? -9.143 -2.164 -8.807 1.00 97.69 86 VAL A CA 1
ATOM 661 C C . VAL A 1 86 ? -9.048 -0.898 -9.644 1.00 97.69 86 VAL A C 1
ATOM 663 O O . VAL A 1 86 ? -9.954 -0.615 -10.430 1.00 97.69 86 VAL A O 1
ATOM 666 N N . VAL A 1 87 ? -7.972 -0.138 -9.468 1.00 96.38 87 VAL A N 1
ATOM 667 C CA . VAL A 1 87 ? -7.686 1.086 -10.226 1.00 96.38 87 VAL A CA 1
ATOM 668 C C . VAL A 1 87 ? -6.182 1.187 -10.441 1.00 96.38 87 VAL A C 1
ATOM 670 O O . VAL A 1 87 ? -5.440 0.881 -9.526 1.00 96.38 87 VAL A O 1
ATOM 673 N N . GLY A 1 88 ? -5.731 1.580 -11.626 1.00 94.75 88 GLY A N 1
ATOM 674 C CA . GLY A 1 88 ? -4.332 1.930 -11.899 1.00 94.75 88 GLY A CA 1
ATOM 675 C C . GLY A 1 88 ? -4.213 3.424 -12.174 1.00 94.75 88 GLY A C 1
ATOM 676 O O . GLY A 1 88 ? -5.242 4.081 -12.368 1.00 94.75 88 GLY A O 1
ATOM 677 N N . ASP A 1 89 ? -2.986 3.942 -12.200 1.00 97.31 89 ASP A N 1
ATOM 678 C CA . ASP A 1 89 ? -2.694 5.266 -12.766 1.00 97.31 89 ASP A CA 1
ATOM 679 C C . ASP A 1 89 ? -3.517 6.381 -12.097 1.00 97.31 89 ASP A C 1
ATOM 681 O O . ASP A 1 89 ? -4.167 7.212 -12.740 1.00 97.31 89 ASP A O 1
ATOM 685 N N . LEU A 1 90 ? -3.561 6.352 -10.763 1.00 96.94 90 LEU A N 1
ATOM 686 C CA . LEU A 1 90 ? -4.547 7.115 -10.007 1.00 96.94 90 LEU A CA 1
ATOM 687 C C . LEU A 1 90 ? -4.257 8.621 -10.066 1.00 96.94 90 LEU A C 1
ATOM 689 O O . LEU A 1 90 ? -5.167 9.422 -10.305 1.00 96.94 90 LEU A O 1
ATOM 693 N N . GLY A 1 91 ? -3.001 9.015 -9.848 1.00 97.88 91 GLY A N 1
ATOM 694 C CA . GLY A 1 91 ? -2.567 10.410 -9.825 1.00 97.88 91 GLY A CA 1
ATOM 695 C C . GLY A 1 91 ? -3.298 11.253 -8.784 1.00 97.88 91 GLY A C 1
ATOM 696 O O . GLY A 1 91 ? -3.724 10.764 -7.744 1.00 97.88 91 GLY A O 1
ATOM 697 N N . GLN A 1 92 ? -3.419 12.558 -9.031 1.00 97.94 92 GLN A N 1
ATOM 698 C CA . GLN A 1 92 ? -4.042 13.493 -8.082 1.00 97.94 92 GLN A CA 1
ATOM 699 C C . GLN A 1 92 ? -4.715 14.690 -8.766 1.00 97.94 92 GLN A C 1
ATOM 701 O O . GLN A 1 92 ? -4.549 15.846 -8.380 1.00 97.94 92 GLN A O 1
ATOM 706 N N . THR A 1 93 ? -5.466 14.414 -9.830 1.00 97.00 93 THR A N 1
ATOM 707 C CA . THR A 1 93 ? -6.230 15.417 -10.586 1.00 97.00 93 THR A CA 1
ATOM 708 C C . THR A 1 93 ? -7.689 15.493 -10.114 1.00 97.00 93 THR A C 1
ATOM 710 O O . THR A 1 93 ? -8.138 14.704 -9.284 1.00 97.00 93 THR A O 1
ATOM 713 N N . GLY A 1 94 ? -8.484 16.398 -10.697 1.00 96.62 94 GLY A N 1
ATOM 714 C CA . GLY A 1 94 ? -9.940 16.394 -10.491 1.00 96.62 94 GLY A CA 1
ATOM 715 C C . GLY A 1 94 ? -10.618 15.095 -10.957 1.00 96.62 94 GLY A C 1
ATOM 716 O O . GLY A 1 94 ? -11.613 14.675 -10.370 1.00 96.62 94 GLY A O 1
ATOM 717 N N . TRP A 1 95 ? -10.051 14.407 -11.957 1.00 97.44 95 TRP A N 1
ATOM 718 C CA . TRP A 1 95 ? -10.529 13.086 -12.381 1.00 97.44 95 TRP A CA 1
ATOM 719 C C . TRP A 1 95 ? -10.253 12.026 -11.324 1.00 97.44 95 TRP A C 1
ATOM 721 O O . TRP A 1 95 ? -11.115 11.195 -11.067 1.00 97.44 95 TRP A O 1
ATOM 731 N N . THR A 1 96 ? -9.105 12.108 -10.651 1.00 97.75 96 THR A N 1
ATOM 732 C CA . THR A 1 96 ? -8.780 11.238 -9.519 1.00 97.75 96 THR A CA 1
ATOM 733 C C . THR A 1 96 ? -9.828 11.355 -8.422 1.00 97.75 96 THR A C 1
ATOM 735 O O . THR A 1 96 ? -10.335 10.342 -7.947 1.00 97.75 96 THR A O 1
ATOM 738 N N . GLN A 1 97 ? -10.198 12.584 -8.049 1.00 96.88 97 GLN A N 1
ATOM 739 C CA . GLN A 1 97 ? -11.247 12.807 -7.058 1.00 96.88 97 GLN A CA 1
ATOM 740 C C . GLN A 1 97 ? -12.567 12.157 -7.494 1.00 96.88 97 GLN A C 1
ATOM 742 O O . GLN A 1 97 ? -13.165 11.417 -6.715 1.00 96.88 97 GLN A O 1
ATOM 747 N N . SER A 1 98 ? -12.982 12.358 -8.749 1.00 97.62 98 SER A N 1
ATOM 748 C CA . SER A 1 98 ? -14.190 11.720 -9.280 1.00 97.62 98 SER A CA 1
ATOM 749 C C . SER A 1 98 ? -14.104 10.189 -9.236 1.00 97.62 98 SER A C 1
ATOM 751 O O . SER A 1 98 ? -15.062 9.532 -8.833 1.00 97.62 98 SER A O 1
ATOM 753 N N . THR A 1 99 ? -12.960 9.598 -9.585 1.00 97.88 99 THR A N 1
ATOM 754 C CA . THR A 1 99 ? -12.737 8.147 -9.498 1.00 97.88 99 THR A CA 1
ATOM 755 C C . THR A 1 99 ? -12.864 7.643 -8.060 1.00 97.88 99 THR A C 1
ATOM 757 O O . THR A 1 99 ? -13.574 6.668 -7.814 1.00 97.88 99 THR A O 1
ATOM 760 N N . LEU A 1 100 ? -12.251 8.326 -7.087 1.00 97.62 100 LEU A N 1
ATOM 761 C CA . LEU A 1 100 ? -12.356 7.972 -5.667 1.00 97.62 100 LEU A CA 1
ATOM 762 C C . LEU A 1 100 ? -13.797 8.105 -5.151 1.00 97.62 100 LEU A C 1
ATOM 764 O O . LEU A 1 100 ? -14.259 7.249 -4.399 1.00 97.62 100 LEU A O 1
ATOM 768 N N . GLU A 1 101 ? -14.540 9.122 -5.589 1.00 96.69 101 GLU A N 1
ATOM 769 C CA . GLU A 1 101 ? -15.959 9.288 -5.255 1.00 96.69 101 GLU A CA 1
ATOM 770 C C . GLU A 1 101 ? -16.817 8.134 -5.794 1.00 96.69 101 GLU A C 1
ATOM 772 O O . GLU A 1 101 ? -17.670 7.623 -5.065 1.00 96.69 101 GLU A O 1
ATOM 777 N N . HIS A 1 102 ? -16.563 7.663 -7.020 1.00 96.75 102 HIS A N 1
ATOM 778 C CA . HIS A 1 102 ? -17.236 6.480 -7.566 1.00 96.75 102 HIS A CA 1
ATOM 779 C C . HIS A 1 102 ? -16.871 5.207 -6.793 1.00 96.75 102 HIS A C 1
ATOM 781 O O . HIS A 1 102 ? -17.752 4.412 -6.469 1.00 96.75 102 HIS A O 1
ATOM 787 N N . ILE A 1 103 ? -15.596 5.022 -6.436 1.00 96.31 103 ILE A N 1
ATOM 788 C CA . ILE A 1 103 ? -15.153 3.878 -5.623 1.00 96.31 103 ILE A CA 1
ATOM 789 C C . ILE A 1 103 ? -15.821 3.900 -4.243 1.00 96.31 103 ILE A C 1
ATOM 791 O O . ILE A 1 103 ? -16.254 2.857 -3.757 1.00 96.31 103 ILE A O 1
ATOM 795 N N . ASN A 1 104 ? -15.971 5.074 -3.625 1.00 93.88 104 ASN A N 1
ATOM 796 C CA . ASN A 1 104 ? -16.629 5.226 -2.326 1.00 93.88 104 ASN A CA 1
ATOM 797 C C . ASN A 1 104 ? -18.115 4.819 -2.343 1.00 93.88 104 ASN A C 1
ATOM 799 O O . ASN A 1 104 ? -18.672 4.431 -1.319 1.00 93.88 104 ASN A O 1
ATOM 803 N N . GLN A 1 105 ? -18.770 4.903 -3.503 1.00 94.00 105 GLN A N 1
ATOM 804 C CA . GLN A 1 105 ? -20.158 4.461 -3.671 1.00 94.00 105 GLN A CA 1
ATOM 805 C C . GLN A 1 105 ? -20.275 2.932 -3.807 1.00 94.00 105 GLN A C 1
ATOM 807 O O . GLN A 1 105 ? -21.362 2.374 -3.631 1.00 94.00 105 GLN A O 1
ATOM 812 N N . CYS A 1 106 ? -19.170 2.239 -4.093 1.00 91.81 106 CYS A N 1
ATOM 813 C CA . CYS A 1 106 ? -19.127 0.790 -4.236 1.00 91.81 106 CYS A CA 1
ATOM 814 C C . CYS A 1 106 ? -18.944 0.087 -2.883 1.00 91.81 106 CYS A C 1
ATOM 816 O O . CYS A 1 106 ? -18.228 0.546 -1.994 1.00 91.81 106 CYS A O 1
ATOM 818 N N . LYS A 1 107 ? -19.550 -1.097 -2.732 1.00 91.38 107 LYS A N 1
ATOM 819 C CA . LYS A 1 107 ? -19.252 -1.999 -1.610 1.00 91.38 107 LYS A CA 1
ATOM 820 C C . LYS A 1 107 ? -18.033 -2.845 -1.970 1.00 91.38 107 LYS A C 1
ATOM 822 O O . LYS A 1 107 ? -18.160 -3.760 -2.778 1.00 91.38 107 LYS A O 1
ATOM 827 N N . TYR A 1 108 ? -16.887 -2.535 -1.370 1.00 97.06 108 TYR A N 1
ATOM 828 C CA . TYR A 1 108 ? -15.648 -3.299 -1.518 1.00 97.06 108 TYR A CA 1
ATOM 829 C C . TYR A 1 108 ? -14.966 -3.538 -0.163 1.00 97.06 108 TYR A C 1
ATOM 831 O O . TYR A 1 108 ? -15.220 -2.833 0.826 1.00 97.06 108 TYR A O 1
ATOM 839 N N . ASP A 1 109 ? -14.110 -4.556 -0.131 1.00 97.75 109 ASP A N 1
ATOM 840 C CA . ASP A 1 109 ? -13.394 -5.017 1.058 1.00 97.75 109 ASP A CA 1
ATOM 841 C C . ASP A 1 109 ? -11.892 -4.715 0.976 1.00 97.75 109 ASP A C 1
ATOM 843 O O . ASP A 1 109 ? -11.284 -4.401 1.997 1.00 97.75 109 ASP A O 1
ATOM 847 N N . VAL A 1 110 ? -11.305 -4.760 -0.225 1.00 98.25 110 VAL A N 1
ATOM 848 C CA . VAL A 1 110 ? -9.876 -4.500 -0.475 1.00 98.25 110 VAL A CA 1
ATOM 849 C C . VAL A 1 110 ? -9.714 -3.638 -1.727 1.00 98.25 110 VAL A C 1
ATOM 851 O O . VAL A 1 110 ? -10.425 -3.833 -2.713 1.00 98.25 110 VAL A O 1
ATOM 854 N N . HIS A 1 111 ? -8.791 -2.679 -1.688 1.00 98.12 111 HIS A N 1
ATOM 855 C CA . HIS A 1 111 ? -8.430 -1.847 -2.833 1.00 98.12 111 HIS A CA 1
ATOM 856 C C . HIS A 1 111 ? -7.093 -2.318 -3.415 1.00 98.12 111 HIS A C 1
ATOM 858 O O . HIS A 1 111 ? -6.113 -2.397 -2.679 1.00 98.12 111 HIS A O 1
ATOM 864 N N . LEU A 1 112 ? -7.042 -2.609 -4.713 1.00 98.44 112 LEU A N 1
ATOM 865 C CA . LEU A 1 112 ? -5.822 -2.946 -5.447 1.00 98.44 112 LEU A CA 1
ATOM 866 C C . LEU A 1 112 ? -5.432 -1.772 -6.353 1.00 98.44 112 LEU A C 1
ATOM 868 O O . LEU A 1 112 ? -6.250 -1.332 -7.163 1.00 98.44 112 LEU A O 1
ATOM 872 N N . LEU A 1 113 ? -4.197 -1.287 -6.214 1.00 98.12 113 LEU A N 1
ATOM 873 C CA . LEU A 1 113 ? -3.640 -0.198 -7.023 1.00 98.12 113 LEU A CA 1
ATOM 874 C C . LEU A 1 113 ? -2.269 -0.595 -7.597 1.00 98.12 113 LEU A C 1
ATOM 876 O O . LEU A 1 113 ? -1.244 -0.388 -6.944 1.00 98.12 113 LEU A O 1
ATOM 880 N N . PRO A 1 114 ? -2.230 -1.233 -8.783 1.00 96.31 114 PRO A N 1
ATOM 881 C CA . PRO A 1 114 ? -1.010 -1.802 -9.334 1.00 96.31 114 PRO A CA 1
ATOM 882 C C . PRO A 1 114 ? -0.168 -0.751 -10.082 1.00 96.31 114 PRO A C 1
ATOM 884 O O . PRO A 1 114 ? 0.006 -0.848 -11.292 1.00 96.31 114 PRO A O 1
ATOM 887 N N . GLY A 1 115 ? 0.374 0.224 -9.349 1.00 96.25 115 GLY A N 1
ATOM 888 C CA . GLY A 1 115 ? 1.361 1.180 -9.862 1.00 96.25 115 GLY A CA 1
ATOM 889 C C . GLY A 1 115 ? 0.809 2.563 -10.193 1.00 96.25 115 GLY A C 1
ATOM 890 O O . GLY A 1 115 ? -0.406 2.782 -10.223 1.00 96.25 115 GLY A O 1
ATOM 891 N N . ASP A 1 116 ? 1.740 3.497 -10.394 1.00 98.19 116 ASP A N 1
ATOM 892 C CA . ASP A 1 116 ? 1.508 4.893 -10.761 1.00 98.19 116 ASP A CA 1
ATOM 893 C C . ASP A 1 116 ? 0.544 5.596 -9.793 1.00 98.19 116 ASP A C 1
ATOM 895 O O . ASP A 1 116 ? -0.572 6.019 -10.116 1.00 98.19 116 ASP A O 1
ATOM 899 N N . LEU A 1 117 ? 0.993 5.704 -8.540 1.00 98.62 117 LEU A N 1
ATOM 900 C CA . LEU A 1 117 ? 0.173 6.171 -7.429 1.00 98.62 117 LEU A CA 1
ATOM 901 C C . LEU A 1 117 ? -0.042 7.678 -7.527 1.00 98.62 117 LEU A C 1
ATOM 903 O O . LEU A 1 117 ? -1.150 8.152 -7.764 1.00 98.62 117 LEU A O 1
ATOM 907 N N . SER A 1 118 ? 1.026 8.441 -7.297 1.00 98.50 118 SER A N 1
ATOM 908 C CA . SER A 1 118 ? 0.918 9.882 -7.055 1.00 98.50 118 SER A CA 1
ATOM 909 C C . SER A 1 118 ? 1.251 10.736 -8.273 1.00 98.50 118 SER A C 1
ATOM 911 O O . SER A 1 118 ? 0.851 11.902 -8.304 1.00 98.50 118 SER A O 1
ATOM 913 N N . TYR A 1 119 ? 1.998 10.191 -9.242 1.00 98.56 119 TYR A N 1
ATOM 914 C CA . TYR A 1 119 ? 2.674 10.970 -10.289 1.00 98.56 119 TYR A CA 1
ATOM 915 C C . TYR A 1 119 ? 3.520 12.119 -9.706 1.00 98.56 119 TYR A C 1
ATOM 917 O O . TYR A 1 119 ? 3.632 13.199 -10.287 1.00 98.56 119 TYR A O 1
ATOM 925 N N . ALA A 1 120 ? 4.084 11.918 -8.509 1.00 98.12 120 ALA A N 1
ATOM 926 C CA . ALA A 1 120 ? 4.974 12.894 -7.898 1.00 98.12 120 ALA A CA 1
ATOM 927 C C . ALA A 1 120 ? 6.291 13.005 -8.666 1.00 98.12 120 ALA A C 1
ATOM 929 O O . ALA A 1 120 ? 6.847 14.103 -8.763 1.00 98.12 120 ALA A O 1
ATOM 930 N N . ASP A 1 121 ? 6.784 11.887 -9.204 1.00 95.75 121 ASP A N 1
ATOM 931 C CA . ASP A 1 121 ? 8.104 11.781 -9.809 1.00 95.75 121 ASP A CA 1
ATOM 932 C C . ASP A 1 121 ? 9.157 12.443 -8.892 1.00 95.75 121 ASP A C 1
ATOM 934 O O . ASP A 1 121 ? 9.293 12.177 -7.698 1.00 95.75 121 ASP A O 1
ATOM 938 N N . TYR A 1 122 ? 9.889 13.421 -9.407 1.00 95.94 122 TYR A N 1
ATOM 939 C CA . TYR A 1 122 ? 10.908 14.143 -8.650 1.00 95.94 122 TYR A CA 1
ATOM 940 C C . TYR A 1 122 ? 10.332 15.229 -7.712 1.00 95.94 122 TYR A C 1
ATOM 942 O O . TYR A 1 122 ? 11.069 15.807 -6.907 1.00 95.94 122 TYR A O 1
ATOM 950 N N . GLN A 1 123 ? 9.030 15.529 -7.785 1.00 97.56 123 GLN A N 1
ATOM 951 C CA . GLN A 1 123 ? 8.340 16.568 -7.010 1.00 97.56 123 GLN A CA 1
ATOM 952 C C . GLN A 1 123 ? 7.706 16.004 -5.734 1.00 97.56 123 GLN A C 1
ATOM 954 O O . GLN A 1 123 ? 6.502 15.848 -5.594 1.00 97.56 123 GLN A O 1
ATOM 959 N N . GLN A 1 124 ? 8.542 15.765 -4.736 1.00 97.75 124 GLN A N 1
ATOM 960 C CA . GLN A 1 124 ? 8.216 14.919 -3.582 1.00 97.75 124 GLN A CA 1
ATOM 961 C C . GLN A 1 124 ? 7.097 15.413 -2.654 1.00 97.75 124 GLN A C 1
ATOM 963 O O . GLN A 1 124 ? 6.481 14.607 -1.963 1.00 97.75 124 GLN A O 1
ATOM 968 N N . HIS A 1 125 ? 6.788 16.710 -2.661 1.00 97.44 125 HIS A N 1
ATOM 969 C CA . HIS A 1 125 ? 5.634 17.248 -1.933 1.00 97.44 125 HIS A CA 1
ATOM 970 C C . HIS A 1 125 ? 4.297 16.707 -2.475 1.00 97.44 125 HIS A C 1
ATOM 972 O O . HIS A 1 125 ? 3.312 16.664 -1.743 1.00 97.44 125 HIS A O 1
ATOM 978 N N . LEU A 1 126 ? 4.271 16.242 -3.730 1.00 98.56 126 LEU A N 1
ATOM 979 C CA . LEU A 1 126 ? 3.097 15.640 -4.355 1.00 98.56 126 LEU A CA 1
ATOM 980 C C . LEU A 1 126 ? 2.734 14.270 -3.758 1.00 98.56 126 LEU A C 1
ATOM 982 O O . LEU A 1 126 ? 1.573 13.869 -3.816 1.00 98.56 126 LEU A O 1
ATOM 986 N N . TRP A 1 127 ? 3.675 13.572 -3.114 1.00 98.62 127 TRP A N 1
ATOM 987 C CA . TRP A 1 127 ? 3.344 12.389 -2.315 1.00 98.62 127 TRP A CA 1
ATOM 988 C C . TRP A 1 127 ? 2.539 12.738 -1.060 1.00 98.62 127 TRP A C 1
ATOM 990 O O . TRP A 1 127 ? 1.715 11.938 -0.615 1.00 98.62 127 TRP A O 1
ATOM 1000 N N . ASP A 1 128 ? 2.784 13.912 -0.469 1.00 98.44 128 ASP A N 1
ATOM 1001 C CA . ASP A 1 128 ? 2.072 14.360 0.728 1.00 98.44 128 ASP A CA 1
ATOM 1002 C C . ASP A 1 128 ? 0.630 14.755 0.383 1.00 98.44 128 ASP A C 1
ATOM 1004 O O . ASP A 1 128 ? -0.303 14.330 1.068 1.00 98.44 128 ASP A O 1
ATOM 1008 N N . SER A 1 129 ? 0.427 15.500 -0.712 1.00 98.50 129 SER A N 1
ATOM 1009 C CA . SER A 1 129 ? -0.917 15.837 -1.201 1.00 98.50 129 SER A CA 1
ATOM 1010 C C . SER A 1 129 ? -1.687 14.610 -1.685 1.00 98.50 129 SER A C 1
ATOM 1012 O O . SER A 1 129 ? -2.871 14.495 -1.376 1.00 98.50 129 SER A O 1
ATOM 1014 N N . PHE A 1 130 ? -1.029 13.657 -2.354 1.00 98.69 130 PHE A N 1
ATOM 1015 C CA . PHE A 1 130 ? -1.656 12.388 -2.729 1.00 98.69 130 PHE A CA 1
ATOM 1016 C C . PHE A 1 130 ? -2.124 11.598 -1.500 1.00 98.69 130 PHE A C 1
ATOM 1018 O O . PHE A 1 130 ? -3.271 11.160 -1.452 1.00 98.69 130 PHE A O 1
ATOM 1025 N N . 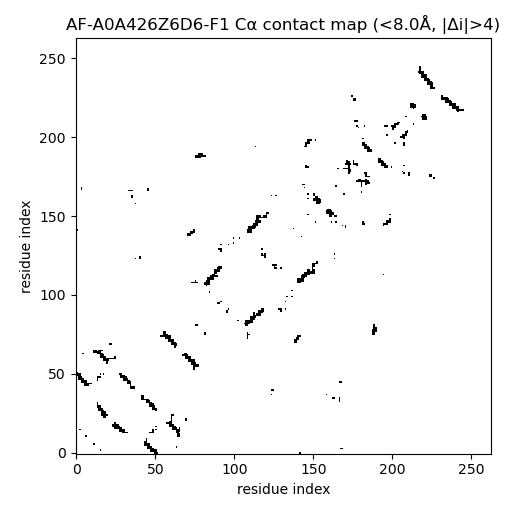GLY A 1 131 ? -1.278 11.476 -0.469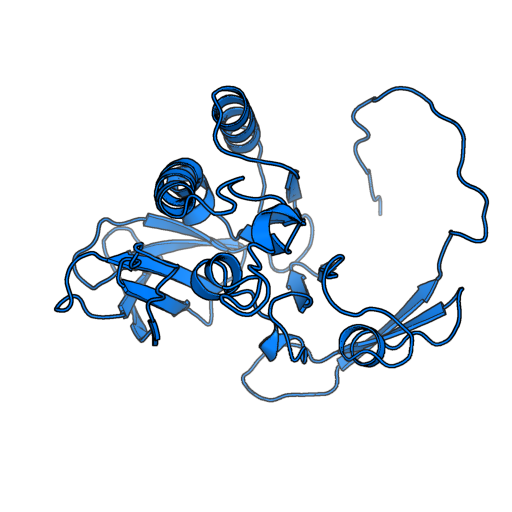 1.00 98.31 131 GLY A N 1
ATOM 1026 C CA . GLY A 1 131 ? -1.647 10.818 0.787 1.00 98.31 131 GLY A CA 1
ATOM 1027 C C . GLY A 1 131 ? -2.864 11.463 1.458 1.00 98.31 131 GLY A C 1
ATOM 1028 O O . GLY A 1 131 ? -3.762 10.756 1.912 1.00 98.31 131 GLY A O 1
ATOM 1029 N N . ALA A 1 132 ? -2.929 12.799 1.470 1.00 98.06 132 ALA A N 1
ATOM 1030 C CA . ALA A 1 132 ? -4.087 13.534 1.977 1.00 98.06 132 ALA A CA 1
ATOM 1031 C C . ALA A 1 132 ? -5.351 13.303 1.126 1.00 98.06 132 ALA A C 1
ATOM 1033 O O . ALA A 1 132 ? -6.435 13.136 1.681 1.00 98.06 132 ALA A O 1
ATOM 1034 N N . LEU A 1 133 ? -5.211 13.249 -0.204 1.00 98.56 133 LEU A N 1
ATOM 1035 C CA . LEU A 1 133 ? -6.313 13.006 -1.137 1.00 98.56 133 LEU A CA 1
ATOM 1036 C C . LEU A 1 133 ? -6.946 11.622 -0.937 1.00 98.56 133 LEU A C 1
ATOM 1038 O O . LEU A 1 133 ? -8.171 11.508 -0.922 1.00 98.56 133 LEU A O 1
ATOM 1042 N N . VAL A 1 134 ? -6.135 10.572 -0.765 1.00 98.38 134 VAL A N 1
ATOM 1043 C CA . VAL A 1 134 ? -6.635 9.189 -0.645 1.00 98.38 134 VAL A CA 1
ATOM 1044 C C . VAL A 1 134 ? -7.018 8.788 0.781 1.00 98.38 134 VAL A C 1
ATOM 1046 O O . VAL A 1 134 ? -7.729 7.796 0.959 1.00 98.38 134 VAL A O 1
ATOM 1049 N N . GLN A 1 135 ? -6.601 9.549 1.803 1.00 98.12 135 GLN A N 1
ATOM 1050 C CA . GLN A 1 135 ? -6.849 9.251 3.222 1.00 98.12 135 GLN A CA 1
ATOM 1051 C C . GLN A 1 135 ? -8.305 8.864 3.545 1.00 98.12 135 GLN A C 1
ATOM 1053 O O . GLN A 1 135 ? -8.484 7.894 4.292 1.00 98.12 135 GLN A O 1
ATOM 1058 N N . PRO A 1 136 ? -9.351 9.539 3.016 1.00 97.06 136 PRO A N 1
ATOM 1059 C CA . PRO A 1 136 ? -10.734 9.187 3.339 1.00 97.06 136 PRO A CA 1
ATOM 1060 C C . PRO A 1 136 ? -11.102 7.743 2.980 1.00 97.06 136 PRO A C 1
ATOM 1062 O O . PRO A 1 136 ? -11.920 7.139 3.666 1.00 97.06 136 PRO A O 1
ATOM 1065 N N . LEU A 1 137 ? -10.479 7.166 1.947 1.00 97.12 137 LEU A N 1
ATOM 1066 C CA . LEU A 1 137 ? -10.674 5.764 1.574 1.00 97.12 137 LEU A CA 1
ATOM 1067 C C . LEU A 1 137 ? -9.619 4.849 2.196 1.00 97.12 137 LEU A C 1
ATOM 1069 O O . LEU A 1 137 ? -9.978 3.827 2.784 1.00 97.12 137 LEU A O 1
ATOM 1073 N N . ALA A 1 138 ? -8.340 5.226 2.124 1.00 97.69 138 ALA A N 1
ATOM 1074 C CA . ALA A 1 138 ? -7.216 4.416 2.599 1.00 97.69 138 ALA A CA 1
ATOM 1075 C C . ALA A 1 138 ? -7.220 4.177 4.119 1.00 97.69 138 ALA A C 1
ATOM 1077 O O . ALA A 1 138 ? -6.679 3.181 4.587 1.00 97.69 138 ALA A O 1
ATOM 1078 N N . SER A 1 139 ? -7.869 5.046 4.901 1.00 97.62 139 SER A N 1
ATOM 1079 C CA . SER A 1 139 ? -8.064 4.826 6.344 1.00 97.62 139 SER A CA 1
ATOM 1080 C C . SER A 1 139 ? -9.177 3.824 6.677 1.00 97.62 139 SER A C 1
ATOM 1082 O O . SER A 1 139 ? -9.266 3.363 7.812 1.00 97.62 139 SER A O 1
ATOM 1084 N N . THR A 1 140 ? -10.029 3.465 5.708 1.00 97.19 140 THR A N 1
ATOM 1085 C CA . THR A 1 140 ? -11.243 2.669 5.967 1.00 97.19 140 THR A CA 1
ATOM 1086 C C . THR A 1 140 ? -11.191 1.237 5.455 1.00 97.19 140 THR A C 1
ATOM 1088 O O . THR A 1 140 ? -11.944 0.376 5.933 1.00 97.19 140 THR A O 1
ATOM 1091 N N . ARG A 1 141 ? -10.318 0.967 4.484 1.00 96.50 141 ARG A N 1
ATOM 1092 C CA . ARG A 1 141 ? -10.118 -0.336 3.846 1.00 96.50 141 ARG A CA 1
ATOM 1093 C C . ARG A 1 141 ? -8.632 -0.538 3.551 1.00 96.50 141 ARG A C 1
ATOM 1095 O O . ARG A 1 141 ? -7.948 0.449 3.292 1.00 96.50 141 ARG A O 1
ATOM 1102 N N . PRO A 1 142 ? -8.131 -1.783 3.563 1.00 97.50 142 PRO A N 1
ATOM 1103 C CA . PRO A 1 142 ? -6.761 -2.066 3.158 1.00 97.50 142 PRO A CA 1
ATOM 1104 C C . PRO A 1 142 ? -6.546 -1.720 1.681 1.00 97.50 142 PRO A C 1
ATOM 1106 O O . PRO A 1 142 ? -7.355 -2.081 0.820 1.00 97.50 142 PRO A O 1
ATOM 1109 N N . TRP A 1 143 ? -5.447 -1.019 1.414 1.00 98.31 143 TRP A N 1
ATOM 1110 C CA . TRP A 1 143 ? -4.939 -0.739 0.075 1.00 98.31 143 TRP A CA 1
ATOM 1111 C C . TRP A 1 143 ? -3.686 -1.573 -0.155 1.00 98.31 143 TRP A C 1
ATOM 1113 O O . TRP A 1 143 ? -2.746 -1.500 0.635 1.00 98.31 143 TRP A O 1
ATOM 1123 N N . MET A 1 144 ? -3.695 -2.345 -1.234 1.00 98.50 144 MET A N 1
ATOM 1124 C CA . MET A 1 144 ? -2.588 -3.184 -1.669 1.00 98.50 144 MET A CA 1
ATOM 1125 C C . MET A 1 144 ? -2.070 -2.589 -2.970 1.00 98.50 144 MET A C 1
ATOM 1127 O O . MET A 1 144 ? -2.796 -2.529 -3.966 1.00 98.50 144 MET A O 1
ATOM 1131 N N . VAL A 1 145 ? -0.848 -2.071 -2.934 1.00 98.50 145 VAL A N 1
ATOM 1132 C CA . VAL A 1 145 ? -0.265 -1.314 -4.045 1.00 98.50 145 VAL A CA 1
ATOM 1133 C C . VAL A 1 145 ? 0.960 -2.027 -4.599 1.00 98.50 145 VAL A C 1
ATOM 1135 O O . VAL A 1 145 ? 1.600 -2.780 -3.872 1.00 98.50 145 VAL A O 1
ATOM 1138 N N . THR A 1 146 ? 1.300 -1.796 -5.861 1.00 96.38 146 THR A N 1
ATOM 1139 C CA . THR A 1 146 ? 2.647 -2.099 -6.374 1.00 96.38 146 THR A CA 1
ATOM 1140 C C . THR A 1 146 ? 3.250 -0.845 -6.993 1.00 96.38 146 THR A C 1
ATOM 1142 O O . THR A 1 146 ? 2.625 0.216 -6.993 1.00 96.38 146 THR A O 1
ATOM 1145 N N . GLU A 1 147 ? 4.477 -0.958 -7.468 1.00 97.50 147 GLU A N 1
ATOM 1146 C CA . GLU A 1 147 ? 5.214 0.112 -8.125 1.00 97.50 147 GLU A CA 1
ATOM 1147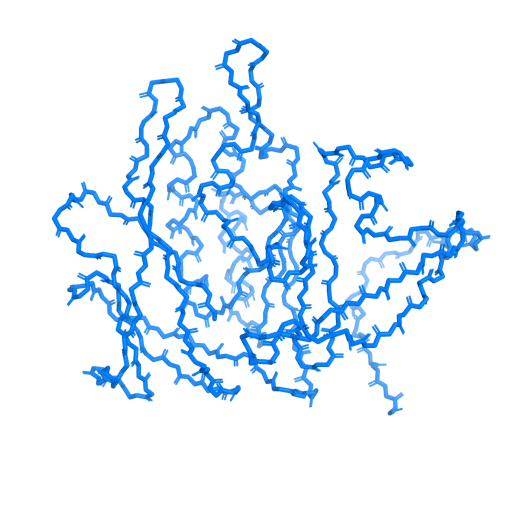 C C . GLU A 1 147 ? 4.870 0.217 -9.623 1.00 97.50 147 GLU A C 1
ATOM 1149 O O . GLU A 1 147 ? 4.614 -0.795 -10.280 1.00 97.50 147 GLU A O 1
ATOM 1154 N N . GLY A 1 148 ? 4.841 1.445 -10.148 1.00 96.38 148 GLY A N 1
ATOM 1155 C CA . GLY A 1 148 ? 4.889 1.742 -11.580 1.00 96.38 148 GLY A CA 1
ATOM 1156 C C . GLY A 1 148 ? 6.130 2.568 -11.940 1.00 96.38 148 GLY A C 1
ATOM 1157 O O . GLY A 1 148 ? 6.970 2.890 -11.090 1.00 96.38 148 GLY A O 1
ATOM 1158 N N . ASN A 1 149 ? 6.264 2.978 -13.208 1.00 96.50 149 ASN A N 1
ATOM 1159 C CA . ASN A 1 149 ? 7.427 3.774 -13.619 1.00 96.50 149 ASN A CA 1
ATOM 1160 C C . ASN A 1 149 ? 7.502 5.123 -12.902 1.00 96.50 149 ASN A C 1
ATOM 1162 O O . ASN A 1 149 ? 8.613 5.631 -12.717 1.00 96.50 149 ASN A O 1
ATOM 1166 N N . HIS A 1 150 ? 6.364 5.702 -12.510 1.00 98.19 150 HIS A N 1
ATOM 1167 C CA . HIS A 1 150 ? 6.332 6.984 -11.807 1.00 98.19 150 HIS A CA 1
ATOM 1168 C C . HIS A 1 150 ? 6.835 6.888 -10.355 1.00 98.19 150 HIS A C 1
ATOM 1170 O O . HIS A 1 150 ? 7.263 7.890 -9.785 1.00 98.19 150 HIS A O 1
ATOM 1176 N N . GLU A 1 151 ? 6.905 5.686 -9.770 1.00 98.38 151 GLU A N 1
ATOM 1177 C CA . GLU A 1 151 ? 7.525 5.454 -8.459 1.00 98.38 151 GLU A CA 1
ATOM 1178 C C . GLU A 1 151 ? 9.047 5.273 -8.534 1.00 98.38 151 GLU A C 1
ATOM 1180 O O . GLU A 1 151 ? 9.730 5.353 -7.506 1.00 98.38 151 GLU A O 1
ATOM 1185 N N . LYS A 1 152 ? 9.607 5.041 -9.733 1.00 96.38 152 LYS A N 1
ATOM 1186 C CA . LYS A 1 152 ? 11.036 4.754 -9.893 1.00 96.38 152 LYS A CA 1
ATOM 1187 C C . LYS A 1 152 ? 11.895 5.888 -9.373 1.00 96.38 152 LYS A C 1
ATOM 1189 O O . LYS A 1 152 ? 12.844 5.608 -8.659 1.00 96.38 152 LYS A O 1
ATOM 1194 N N . GLU A 1 153 ? 11.605 7.138 -9.734 1.00 95.31 153 GLU A N 1
ATOM 1195 C CA . GLU A 1 153 ? 12.248 8.342 -9.173 1.00 95.31 153 GLU A CA 1
ATOM 1196 C C . GLU A 1 153 ? 13.785 8.239 -9.037 1.00 95.31 153 GLU A C 1
ATOM 1198 O O . GLU A 1 153 ? 14.388 8.715 -8.074 1.00 95.31 153 GLU A O 1
ATOM 1203 N N . SER A 1 154 ? 14.459 7.573 -9.975 1.00 93.38 154 SER A N 1
ATOM 1204 C CA . SER A 1 154 ? 15.901 7.330 -9.895 1.00 93.38 154 SER A CA 1
ATOM 1205 C C . SER A 1 154 ? 16.668 8.442 -10.600 1.00 93.38 154 SER A C 1
ATOM 1207 O O . SER A 1 154 ? 16.369 8.752 -11.753 1.00 93.38 154 SER A O 1
ATOM 1209 N N . ILE A 1 155 ? 17.709 8.980 -9.965 1.00 90.88 155 ILE A N 1
ATOM 1210 C CA . ILE A 1 155 ? 18.621 9.941 -10.599 1.00 90.88 155 ILE A CA 1
ATOM 1211 C C . ILE A 1 155 ? 19.995 9.293 -10.648 1.00 90.88 155 ILE A C 1
ATOM 1213 O O . ILE A 1 155 ? 20.597 9.037 -9.602 1.00 90.88 155 ILE A O 1
ATOM 1217 N N . LEU A 1 156 ? 20.490 9.034 -11.859 1.00 88.19 156 LEU A N 1
ATOM 1218 C CA . LEU A 1 156 ? 21.761 8.349 -12.076 1.00 88.19 156 LEU A CA 1
ATOM 1219 C C . LEU A 1 156 ? 22.881 9.003 -11.247 1.00 88.19 156 LEU A C 1
ATOM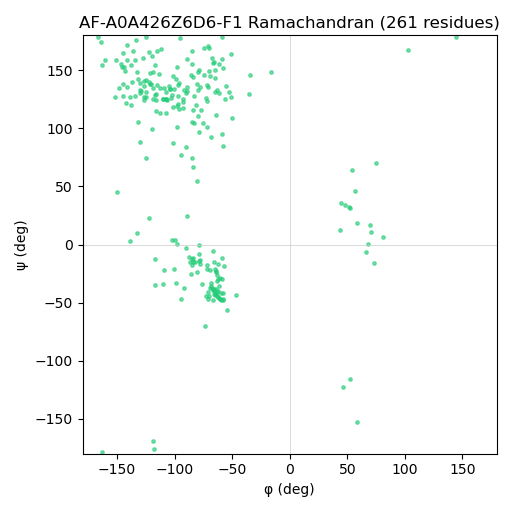 1221 O O . LEU A 1 156 ? 23.068 10.214 -11.310 1.00 88.19 156 LEU A O 1
ATOM 1225 N N . PHE A 1 157 ? 23.594 8.196 -10.457 1.00 86.06 157 PHE A N 1
ATOM 1226 C CA . PHE A 1 157 ? 24.654 8.597 -9.512 1.00 86.06 157 PHE A CA 1
ATOM 1227 C C . PHE A 1 157 ? 24.237 9.439 -8.290 1.00 86.06 157 PHE A C 1
ATOM 1229 O O . PHE A 1 157 ? 25.067 9.642 -7.406 1.00 86.06 157 PHE A O 1
ATOM 1236 N N . PHE A 1 158 ? 22.984 9.896 -8.182 1.00 86.69 158 PHE A N 1
ATOM 1237 C CA . PHE A 1 158 ? 22.543 10.776 -7.088 1.00 86.69 158 PHE A CA 1
ATOM 1238 C C . PHE A 1 158 ? 21.458 10.174 -6.191 1.00 86.69 158 PHE A C 1
ATOM 1240 O O . PHE A 1 158 ? 21.434 10.466 -4.991 1.00 86.69 158 PHE A O 1
ATOM 1247 N N . LYS A 1 159 ? 20.541 9.370 -6.746 1.00 88.12 159 LYS A N 1
ATOM 1248 C CA . LYS A 1 159 ? 19.404 8.792 -6.016 1.00 88.12 159 LYS A CA 1
ATOM 1249 C C . LYS A 1 159 ? 19.059 7.390 -6.502 1.00 88.12 159 LYS A C 1
ATOM 1251 O O . LYS A 1 159 ? 18.838 7.180 -7.694 1.00 88.12 159 LYS A O 1
ATOM 1256 N N . SER A 1 160 ? 18.973 6.461 -5.550 1.00 89.25 160 SER A N 1
ATOM 1257 C CA . SER A 1 160 ? 18.368 5.144 -5.748 1.00 89.25 160 SER A CA 1
ATOM 1258 C C . SER A 1 160 ? 16.879 5.288 -6.043 1.00 89.25 160 SER A C 1
ATOM 1260 O O . SER A 1 160 ? 16.244 6.228 -5.557 1.00 89.25 160 SER A O 1
ATOM 1262 N N . GLY A 1 161 ? 16.330 4.350 -6.811 1.00 94.31 161 GLY A N 1
ATOM 1263 C CA . GLY A 1 161 ? 14.913 4.382 -7.137 1.00 94.31 161 GLY A CA 1
ATOM 1264 C C . GLY A 1 161 ? 13.993 3.979 -5.983 1.00 94.31 161 GLY A C 1
ATOM 1265 O O . GLY A 1 161 ? 14.459 3.478 -4.957 1.00 94.31 161 GLY A O 1
ATOM 1266 N N . PHE A 1 162 ? 12.691 4.212 -6.159 1.00 97.38 162 PHE A N 1
ATOM 1267 C CA . PHE A 1 162 ? 11.601 3.767 -5.277 1.00 97.38 162 PHE A CA 1
ATOM 1268 C C . PHE A 1 162 ? 11.696 4.239 -3.822 1.00 97.38 162 PHE A C 1
ATOM 1270 O O . PHE A 1 162 ? 11.052 3.679 -2.935 1.00 97.38 162 PHE A O 1
ATOM 1277 N N . GLN A 1 163 ? 12.493 5.275 -3.539 1.00 97.00 163 GLN A N 1
ATOM 1278 C CA . GLN A 1 163 ? 12.737 5.722 -2.168 1.00 97.00 163 GLN A CA 1
ATOM 1279 C C . GLN A 1 163 ? 11.447 6.202 -1.486 1.00 97.00 163 GLN A C 1
ATOM 1281 O O . GLN A 1 163 ? 11.195 5.837 -0.338 1.00 97.00 163 GLN A O 1
ATOM 1286 N N . ALA A 1 164 ? 10.637 7.008 -2.178 1.00 97.88 164 ALA A N 1
ATOM 1287 C CA . ALA A 1 164 ? 9.379 7.511 -1.639 1.00 97.88 164 ALA A CA 1
ATOM 1288 C C . ALA A 1 164 ? 8.331 6.400 -1.501 1.00 97.88 164 ALA A C 1
ATOM 1290 O O . ALA A 1 164 ? 7.709 6.287 -0.444 1.00 97.88 164 ALA A O 1
ATOM 1291 N N . TYR A 1 165 ? 8.195 5.550 -2.527 1.00 98.44 165 TYR A N 1
ATOM 1292 C CA . TYR A 1 165 ? 7.312 4.381 -2.519 1.00 98.44 165 TYR A CA 1
ATOM 1293 C C . TYR A 1 165 ? 7.603 3.466 -1.321 1.00 98.44 165 TYR A C 1
ATOM 1295 O O . TYR A 1 165 ? 6.737 3.281 -0.469 1.00 98.44 165 TYR A O 1
ATOM 1303 N N . ASN A 1 166 ? 8.850 3.005 -1.170 1.00 97.88 166 ASN A N 1
ATOM 1304 C CA . ASN A 1 166 ? 9.248 2.104 -0.082 1.00 97.88 166 ASN A CA 1
ATOM 1305 C C . ASN A 1 166 ? 9.099 2.731 1.307 1.00 97.88 166 ASN A C 1
ATOM 1307 O O . ASN A 1 166 ? 8.818 2.030 2.277 1.00 97.88 166 ASN A O 1
ATOM 1311 N N . ALA A 1 167 ? 9.281 4.048 1.420 1.00 97.62 167 ALA A N 1
ATOM 1312 C CA . ALA A 1 167 ? 9.114 4.738 2.690 1.00 97.62 167 ALA A CA 1
ATOM 1313 C C . ALA A 1 167 ? 7.636 4.928 3.070 1.00 97.62 167 ALA A C 1
ATOM 1315 O O . ALA A 1 167 ? 7.319 4.927 4.253 1.00 97.62 167 ALA A O 1
ATOM 1316 N N . ARG A 1 168 ? 6.733 5.134 2.102 1.00 98.31 168 ARG A N 1
ATOM 1317 C CA . ARG A 1 168 ? 5.330 5.518 2.354 1.00 98.31 168 ARG A CA 1
ATOM 1318 C C . ARG A 1 168 ? 4.357 4.343 2.286 1.00 98.31 168 ARG A C 1
ATOM 1320 O O . ARG A 1 168 ? 3.390 4.319 3.043 1.00 98.31 168 ARG A O 1
ATOM 1327 N N . TRP A 1 169 ? 4.625 3.369 1.424 1.00 97.88 169 TRP A N 1
ATOM 1328 C CA . TRP A 1 169 ? 3.735 2.256 1.101 1.00 97.88 169 TRP A CA 1
ATOM 1329 C C . TRP A 1 169 ? 4.446 0.920 1.334 1.00 97.88 169 TRP A C 1
ATOM 1331 O O . TRP A 1 169 ? 4.863 0.238 0.403 1.00 97.88 169 TRP A O 1
ATOM 1341 N N . LYS A 1 170 ? 4.599 0.554 2.613 1.00 97.06 170 LYS A N 1
ATOM 1342 C CA . LYS A 1 170 ? 5.220 -0.711 3.032 1.00 97.06 170 LYS A CA 1
ATOM 1343 C C . LYS A 1 170 ? 4.196 -1.850 2.985 1.00 97.06 170 LYS A C 1
ATOM 1345 O O . LYS A 1 170 ? 3.313 -1.934 3.840 1.00 97.06 170 LYS A O 1
ATOM 1350 N N . MET A 1 171 ? 4.305 -2.686 1.966 1.00 97.38 171 MET A N 1
ATOM 1351 C CA . MET A 1 171 ? 3.481 -3.864 1.705 1.00 97.38 171 MET A CA 1
ATOM 1352 C C . MET A 1 171 ? 4.019 -5.092 2.467 1.00 97.38 171 MET A C 1
ATOM 1354 O O . MET A 1 171 ? 5.125 -5.019 3.010 1.00 97.38 171 MET A O 1
ATOM 1358 N N . PRO A 1 172 ? 3.253 -6.197 2.584 1.00 96.00 172 PRO A N 1
ATOM 1359 C CA . PRO A 1 172 ? 3.655 -7.364 3.374 1.00 96.00 172 PRO A CA 1
ATOM 1360 C C . PRO A 1 172 ? 4.642 -8.279 2.622 1.00 96.00 172 PRO A C 1
ATOM 1362 O O . PRO A 1 172 ? 4.379 -9.460 2.406 1.00 96.00 172 PRO A O 1
ATOM 1365 N N . TYR A 1 173 ? 5.755 -7.721 2.138 1.00 94.56 173 TYR A N 1
ATOM 1366 C CA . TYR A 1 173 ? 6.702 -8.472 1.312 1.00 94.56 173 TYR A CA 1
ATOM 1367 C C . TYR A 1 173 ? 7.480 -9.518 2.116 1.00 94.56 173 TYR A C 1
ATOM 1369 O O . TYR A 1 173 ? 7.604 -10.652 1.656 1.00 94.56 173 TYR A O 1
ATOM 1377 N N . GLU A 1 174 ? 7.907 -9.185 3.337 1.00 90.88 174 GLU A N 1
ATOM 1378 C CA . GLU A 1 174 ? 8.624 -10.105 4.232 1.00 90.88 174 GLU A CA 1
ATOM 1379 C C . GLU A 1 174 ? 7.720 -11.277 4.628 1.00 90.88 174 GLU A C 1
ATOM 1381 O O . GLU A 1 174 ? 8.131 -12.432 4.560 1.00 90.88 174 GLU A O 1
ATOM 1386 N N . GLU A 1 175 ? 6.455 -10.983 4.939 1.00 87.44 175 GLU A N 1
ATOM 1387 C CA . GLU A 1 175 ? 5.424 -11.970 5.269 1.00 87.44 175 GLU A CA 1
ATOM 1388 C C . GLU A 1 175 ? 5.061 -12.875 4.074 1.00 87.44 175 GLU A C 1
ATOM 1390 O O . GLU A 1 175 ? 4.441 -13.917 4.251 1.00 87.44 175 GLU A O 1
ATOM 1395 N N . SER A 1 176 ? 5.446 -12.501 2.852 1.00 86.88 176 SER A N 1
ATOM 1396 C CA . SER A 1 176 ? 5.297 -13.330 1.646 1.00 86.88 176 SER A CA 1
ATOM 1397 C C . SER A 1 176 ? 6.584 -14.058 1.237 1.00 86.88 176 SER A C 1
ATOM 1399 O O . SER A 1 176 ? 6.641 -14.686 0.178 1.00 86.88 176 SER A O 1
ATOM 1401 N N . GLY A 1 177 ? 7.649 -13.944 2.038 1.00 84.06 177 GLY A N 1
ATOM 1402 C CA . GLY A 1 177 ? 8.971 -14.492 1.725 1.00 84.06 177 GLY A CA 1
ATOM 1403 C C . GLY A 1 177 ? 9.712 -13.761 0.599 1.00 84.06 177 GLY A C 1
ATOM 1404 O O . GLY A 1 177 ? 10.726 -14.261 0.114 1.00 84.06 177 GLY A O 1
ATOM 1405 N N . SER A 1 178 ? 9.223 -12.597 0.166 1.00 90.94 178 SER A N 1
ATOM 1406 C CA . SER A 1 178 ? 9.918 -11.733 -0.788 1.00 90.94 178 SER A CA 1
ATOM 1407 C C . SER A 1 178 ? 11.021 -10.940 -0.085 1.00 90.94 178 SER A C 1
ATOM 1409 O O . SER A 1 178 ? 10.914 -10.584 1.089 1.00 90.94 178 SER A O 1
ATOM 1411 N N . THR A 1 179 ? 12.088 -10.619 -0.814 1.00 92.50 179 THR A N 1
ATOM 1412 C CA . THR A 1 179 ? 13.181 -9.759 -0.337 1.00 92.50 179 THR A CA 1
ATOM 1413 C C . THR A 1 179 ? 12.947 -8.277 -0.641 1.00 92.50 179 THR A C 1
ATOM 1415 O O . THR A 1 179 ? 13.756 -7.433 -0.252 1.00 92.50 179 THR A O 1
ATOM 1418 N N . SER A 1 180 ? 11.854 -7.936 -1.332 1.00 96.06 180 SER A N 1
ATOM 1419 C CA . SER A 1 180 ? 11.623 -6.600 -1.873 1.00 96.06 180 SER A CA 1
ATOM 1420 C C . SER A 1 180 ? 10.169 -6.163 -1.763 1.00 96.06 180 SER A C 1
ATOM 1422 O O . SER A 1 180 ? 9.255 -6.865 -2.171 1.00 96.06 180 SER A O 1
ATOM 1424 N N . ASN A 1 181 ? 9.948 -4.920 -1.343 1.00 97.44 181 ASN A N 1
ATOM 1425 C CA . ASN A 1 181 ? 8.623 -4.293 -1.323 1.00 97.44 181 ASN A CA 1
ATOM 1426 C C . ASN A 1 181 ? 8.023 -4.041 -2.728 1.00 97.44 181 ASN A C 1
ATOM 1428 O O . ASN A 1 181 ? 6.891 -3.570 -2.846 1.00 97.44 181 ASN A O 1
ATOM 1432 N N . LEU A 1 182 ? 8.788 -4.309 -3.792 1.00 97.31 182 LEU A N 1
ATOM 1433 C CA . LEU A 1 182 ? 8.371 -4.127 -5.187 1.00 97.31 182 LEU A CA 1
ATOM 1434 C C . LEU A 1 182 ? 7.598 -5.334 -5.743 1.00 97.31 182 LEU A C 1
ATOM 1436 O O . LEU A 1 182 ? 6.931 -5.205 -6.762 1.00 97.31 182 LEU A O 1
ATOM 1440 N N . TYR A 1 183 ? 7.688 -6.497 -5.095 1.00 96.06 183 TYR A N 1
ATOM 1441 C CA . TYR A 1 183 ? 6.920 -7.687 -5.453 1.00 96.06 183 TYR A CA 1
ATOM 1442 C C . TYR A 1 183 ? 6.631 -8.506 -4.202 1.00 96.06 183 TYR A C 1
ATOM 1444 O O . TYR A 1 183 ? 7.499 -8.697 -3.357 1.00 96.06 183 TYR A O 1
ATOM 1452 N N . TYR A 1 184 ? 5.398 -8.958 -4.048 1.00 95.69 184 TYR A N 1
ATOM 1453 C CA . TYR A 1 184 ? 4.956 -9.666 -2.853 1.00 95.69 184 TYR A CA 1
ATOM 1454 C C . TYR A 1 184 ? 3.646 -10.386 -3.127 1.00 95.69 184 TYR A C 1
ATOM 1456 O O . TYR A 1 184 ? 3.024 -10.215 -4.179 1.00 95.69 184 TYR A O 1
ATOM 1464 N N . SER A 1 185 ? 3.193 -11.167 -2.160 1.00 94.12 185 SER A N 1
ATOM 1465 C CA . SER A 1 185 ? 1.868 -11.763 -2.207 1.00 94.12 185 SER A CA 1
ATOM 1466 C C . SER A 1 185 ? 1.148 -11.671 -0.867 1.00 94.12 185 SER A C 1
ATOM 1468 O O . SER A 1 185 ? 1.726 -11.267 0.142 1.00 94.12 185 SER A O 1
ATOM 1470 N N . PHE A 1 186 ? -0.155 -11.934 -0.866 1.00 90.00 186 PHE A N 1
ATOM 1471 C CA . PHE A 1 186 ? -0.952 -11.941 0.355 1.00 90.00 186 PHE A CA 1
ATOM 1472 C C . PHE A 1 186 ? -2.252 -12.718 0.176 1.00 90.00 186 PHE A C 1
ATOM 1474 O O . PHE A 1 186 ? -2.779 -12.848 -0.933 1.00 90.00 186 PHE A O 1
ATOM 1481 N N . GLU A 1 187 ? -2.803 -13.136 1.318 1.00 88.44 187 GLU A N 1
ATOM 1482 C CA . GLU A 1 187 ? -4.017 -13.944 1.386 1.00 88.44 187 GLU A CA 1
ATOM 1483 C C . GLU A 1 187 ? -5.190 -13.149 1.918 1.00 88.44 187 GLU A C 1
ATOM 1485 O O . GLU A 1 187 ? -5.093 -12.460 2.939 1.00 88.44 187 GLU A O 1
ATOM 1490 N N . VAL A 1 188 ? -6.337 -13.278 1.257 1.00 90.75 188 VAL A N 1
ATOM 1491 C CA . VAL A 1 188 ? -7.572 -12.686 1.757 1.00 90.75 188 VAL A CA 1
ATOM 1492 C C . VAL A 1 188 ? -8.795 -13.473 1.299 1.00 90.75 188 VAL A C 1
ATOM 1494 O O . VAL A 1 188 ? -8.992 -13.717 0.115 1.00 90.75 188 VAL A O 1
ATOM 1497 N N . ALA A 1 189 ? -9.642 -13.874 2.249 1.00 92.50 189 ALA A N 1
ATOM 1498 C CA . ALA A 1 189 ? -10.891 -14.600 1.990 1.00 92.50 189 ALA A CA 1
ATOM 1499 C C . ALA A 1 189 ? -10.753 -15.861 1.103 1.00 92.50 189 ALA A C 1
ATOM 1501 O O . ALA A 1 189 ? -11.675 -16.191 0.361 1.00 92.50 189 ALA A O 1
ATOM 1502 N N . GLY A 1 190 ? -9.612 -16.560 1.170 1.00 82.25 190 GLY A N 1
ATOM 1503 C CA . GLY A 1 190 ? -9.313 -17.724 0.323 1.00 82.25 190 GLY A CA 1
ATOM 1504 C C . GLY A 1 190 ? -8.813 -17.381 -1.088 1.00 82.25 190 GLY A C 1
ATOM 1505 O O . GLY A 1 190 ? -8.660 -18.282 -1.907 1.00 82.25 190 GLY A O 1
ATOM 1506 N N . VAL A 1 191 ? -8.563 -16.102 -1.381 1.00 85.75 191 VAL A N 1
ATOM 1507 C CA . VAL A 1 191 ? -7.904 -15.637 -2.606 1.00 85.75 191 VAL A CA 1
ATOM 1508 C C . VAL A 1 191 ? -6.426 -15.412 -2.321 1.00 85.75 191 VAL A C 1
ATOM 1510 O O . VAL A 1 191 ? -6.088 -14.663 -1.403 1.00 85.75 191 VAL A O 1
ATOM 1513 N N . HIS A 1 192 ? -5.588 -16.015 -3.161 1.00 86.25 192 HIS A N 1
ATOM 1514 C CA . HIS A 1 192 ? -4.161 -15.748 -3.223 1.00 86.25 192 HIS A CA 1
ATOM 1515 C C . HIS A 1 192 ? -3.859 -14.666 -4.266 1.00 86.25 192 HIS A C 1
ATOM 1517 O O . HIS A 1 192 ? -4.226 -14.828 -5.433 1.00 86.25 192 HIS A O 1
ATOM 1523 N N . ILE A 1 193 ? -3.223 -13.560 -3.865 1.00 90.19 193 ILE A N 1
ATOM 1524 C CA . ILE A 1 193 ? -2.918 -12.429 -4.756 1.00 90.19 193 ILE A CA 1
ATOM 1525 C C . ILE A 1 193 ? -1.410 -12.214 -4.834 1.00 90.19 193 ILE A C 1
ATOM 1527 O O . ILE A 1 193 ? -0.769 -11.972 -3.816 1.00 90.19 193 ILE A O 1
ATOM 1531 N N . ILE A 1 194 ? -0.877 -12.214 -6.058 1.00 93.81 194 ILE A N 1
ATOM 1532 C CA . ILE A 1 194 ? 0.528 -11.930 -6.372 1.00 93.81 194 ILE A CA 1
ATOM 1533 C C . ILE A 1 194 ? 0.619 -10.546 -7.017 1.00 93.81 194 ILE A C 1
ATOM 1535 O O . ILE A 1 194 ? -0.019 -10.287 -8.038 1.00 93.81 194 ILE A O 1
ATOM 1539 N N . MET A 1 195 ? 1.440 -9.674 -6.438 1.00 95.38 195 MET A N 1
ATOM 1540 C CA . MET A 1 195 ? 1.780 -8.354 -6.963 1.00 95.38 195 MET A CA 1
ATOM 1541 C C . MET A 1 195 ? 3.218 -8.415 -7.486 1.00 95.38 195 MET A C 1
ATOM 1543 O O . MET A 1 195 ? 4.148 -8.604 -6.707 1.00 95.38 195 MET A O 1
ATOM 1547 N N . LEU A 1 196 ? 3.398 -8.293 -8.802 1.00 94.38 196 LEU A N 1
ATOM 1548 C CA . LEU A 1 196 ? 4.715 -8.316 -9.450 1.00 94.38 196 LEU A CA 1
ATOM 1549 C C . LEU A 1 196 ? 5.226 -6.900 -9.723 1.00 94.38 196 LEU A C 1
ATOM 1551 O O . LEU A 1 196 ? 4.435 -5.967 -9.889 1.00 94.38 196 LEU A O 1
ATOM 1555 N N . GLY A 1 197 ? 6.549 -6.762 -9.773 1.00 94.44 197 GLY A N 1
ATOM 1556 C CA . GLY A 1 197 ? 7.243 -5.508 -10.054 1.00 94.44 197 GLY A CA 1
ATOM 1557 C C . GLY A 1 197 ? 7.719 -5.475 -11.503 1.00 94.44 197 GLY A C 1
ATOM 1558 O O . GLY A 1 197 ? 8.540 -6.301 -11.908 1.00 94.44 197 GLY A O 1
ATOM 1559 N N . SER A 1 198 ? 7.222 -4.516 -12.284 1.00 93.12 198 SER A N 1
ATOM 1560 C CA . SER A 1 198 ? 7.591 -4.352 -13.700 1.00 93.12 198 SER A CA 1
ATOM 1561 C C . SER A 1 198 ? 8.904 -3.587 -13.894 1.00 93.12 198 SER A C 1
ATOM 1563 O O . SER A 1 198 ? 9.479 -3.616 -14.983 1.00 93.12 198 SER A O 1
ATOM 1565 N N . TYR A 1 199 ? 9.395 -2.905 -12.858 1.00 94.50 199 TYR A N 1
ATOM 1566 C CA . TYR A 1 199 ? 10.574 -2.036 -12.917 1.00 94.50 199 TYR A CA 1
ATOM 1567 C C . TYR A 1 199 ? 11.672 -2.448 -11.926 1.00 94.50 199 TYR A C 1
ATOM 1569 O O . TYR A 1 199 ? 12.557 -1.655 -11.584 1.00 94.50 199 TYR A O 1
ATOM 1577 N N . THR A 1 200 ? 11.643 -3.714 -11.520 1.00 92.31 200 THR A N 1
ATOM 1578 C CA . THR A 1 200 ? 12.733 -4.443 -10.866 1.00 92.31 200 THR A CA 1
ATOM 1579 C C . THR A 1 200 ? 13.126 -5.639 -11.730 1.00 92.31 200 THR A C 1
ATOM 1581 O O . THR A 1 200 ? 12.376 -6.008 -12.630 1.00 92.31 200 THR A O 1
ATOM 1584 N N . ASP A 1 201 ? 14.303 -6.221 -11.511 1.00 90.75 201 ASP A N 1
ATOM 1585 C CA . ASP A 1 201 ? 14.793 -7.307 -12.359 1.00 90.75 201 ASP A CA 1
ATOM 1586 C C . ASP A 1 201 ? 13.827 -8.508 -12.289 1.00 90.75 201 ASP A C 1
ATOM 1588 O O . ASP A 1 201 ? 13.424 -8.953 -11.210 1.00 90.75 201 ASP A O 1
ATOM 1592 N N . TYR A 1 202 ? 13.428 -9.034 -13.447 1.00 88.75 202 TYR A N 1
ATOM 1593 C CA . TYR A 1 202 ? 12.480 -10.154 -13.592 1.00 88.75 202 TYR A CA 1
ATOM 1594 C C . TYR A 1 202 ? 12.975 -11.233 -14.567 1.00 88.75 202 TYR A C 1
ATOM 1596 O O . TYR A 1 202 ? 12.208 -12.108 -14.969 1.00 88.75 202 TYR A O 1
ATOM 1604 N N . ASP A 1 203 ? 14.236 -11.154 -14.996 1.00 83.31 203 ASP A N 1
ATOM 1605 C CA . ASP A 1 203 ? 14.857 -12.216 -15.782 1.00 83.31 203 ASP A CA 1
ATOM 1606 C C . ASP A 1 203 ? 15.100 -13.481 -14.940 1.00 83.31 203 ASP A C 1
ATOM 1608 O O . ASP A 1 203 ? 14.971 -13.471 -13.721 1.00 83.31 203 ASP A O 1
ATOM 1612 N N . GLU A 1 204 ? 15.459 -14.583 -15.599 1.00 83.50 204 GLU A N 1
ATOM 1613 C CA . GLU A 1 204 ? 15.625 -15.909 -14.984 1.00 83.50 204 GLU A CA 1
ATOM 1614 C C . GLU A 1 204 ? 16.636 -15.972 -13.824 1.00 83.50 204 GLU A C 1
ATOM 1616 O O . GLU A 1 204 ? 16.604 -16.919 -13.039 1.00 83.50 204 GLU A O 1
ATOM 1621 N N . ASN A 1 205 ? 17.527 -14.981 -13.708 1.00 85.38 205 ASN A N 1
ATOM 1622 C CA . ASN A 1 205 ? 18.526 -14.899 -12.646 1.00 85.38 205 ASN A CA 1
ATOM 1623 C C . ASN A 1 205 ? 18.147 -13.890 -11.551 1.00 85.38 205 ASN A C 1
ATOM 1625 O O . ASN A 1 205 ? 18.954 -13.650 -10.651 1.00 85.38 205 ASN A O 1
ATOM 1629 N N . SER A 1 206 ? 16.964 -13.275 -11.624 1.00 89.38 206 SER A N 1
ATOM 1630 C CA . SER A 1 206 ? 16.543 -12.246 -10.678 1.00 89.38 206 SER A CA 1
ATOM 1631 C C . SER A 1 206 ? 15.922 -12.819 -9.403 1.00 89.38 206 SER A C 1
ATOM 1633 O O . SER A 1 206 ? 15.331 -13.902 -9.398 1.00 89.38 206 SER A O 1
ATOM 1635 N N . ASP A 1 207 ? 15.980 -12.043 -8.318 1.00 91.25 207 ASP A N 1
ATOM 1636 C CA . ASP A 1 207 ? 15.344 -12.408 -7.046 1.00 91.25 207 ASP A CA 1
ATOM 1637 C C . ASP A 1 207 ? 13.818 -12.551 -7.183 1.00 91.25 207 ASP A C 1
ATOM 1639 O O . ASP A 1 207 ? 13.224 -13.441 -6.578 1.00 91.25 207 ASP A O 1
ATOM 1643 N N . GLN A 1 208 ? 13.177 -11.722 -8.018 1.00 91.31 208 GLN A N 1
ATOM 1644 C CA . GLN A 1 208 ? 11.737 -11.818 -8.279 1.00 91.31 208 GLN A CA 1
ATOM 1645 C C . GLN A 1 208 ? 11.383 -13.134 -8.978 1.00 91.31 208 GLN A C 1
ATOM 1647 O O . GLN A 1 208 ? 10.401 -13.777 -8.607 1.00 91.31 208 GLN A O 1
ATOM 1652 N N . TYR A 1 209 ? 12.175 -13.544 -9.972 1.00 86.56 209 TYR A N 1
ATOM 1653 C CA . TYR A 1 209 ? 11.984 -14.816 -10.667 1.00 86.56 209 TYR A CA 1
ATOM 1654 C C . TYR A 1 209 ? 12.278 -16.007 -9.746 1.00 86.56 209 TYR A C 1
ATOM 1656 O O . TYR A 1 209 ? 11.586 -17.018 -9.794 1.00 86.56 209 TYR A O 1
ATOM 1664 N N . ALA A 1 210 ? 13.281 -15.905 -8.873 1.00 85.88 210 ALA A N 1
ATOM 1665 C CA . ALA A 1 210 ? 13.564 -16.944 -7.886 1.00 85.88 210 ALA A CA 1
ATOM 1666 C C . ALA A 1 210 ? 12.437 -17.077 -6.844 1.00 85.88 210 ALA A C 1
ATOM 1668 O O . ALA A 1 210 ? 12.083 -18.193 -6.456 1.00 85.88 210 ALA A O 1
ATOM 1669 N N . TRP A 1 211 ? 11.860 -15.949 -6.414 1.00 86.50 211 TRP A N 1
ATOM 1670 C CA . TRP A 1 211 ? 10.720 -15.904 -5.497 1.00 86.50 211 TRP A CA 1
ATOM 1671 C C . TRP A 1 211 ? 9.448 -16.476 -6.143 1.00 86.50 211 TRP A C 1
ATOM 1673 O O . TRP A 1 211 ? 8.790 -17.344 -5.566 1.00 86.50 211 TRP A O 1
ATOM 1683 N N . LEU A 1 212 ? 9.132 -16.062 -7.374 1.00 82.38 212 LEU A N 1
ATOM 1684 C CA . LEU A 1 212 ? 8.056 -16.642 -8.174 1.00 82.38 212 LEU A CA 1
ATOM 1685 C C . LEU A 1 212 ? 8.604 -17.805 -9.011 1.00 82.38 212 LEU A C 1
ATOM 1687 O O . LEU A 1 212 ? 8.942 -17.602 -10.168 1.00 82.38 212 LEU A O 1
ATOM 1691 N N . LYS A 1 213 ? 8.698 -19.021 -8.449 1.00 70.50 213 LYS A N 1
ATOM 1692 C CA . LYS A 1 213 ? 9.375 -20.175 -9.088 1.00 70.50 213 LYS A CA 1
ATOM 1693 C C . LYS A 1 213 ? 8.794 -20.550 -10.468 1.00 70.50 213 LYS A C 1
ATOM 1695 O O . LYS A 1 213 ? 7.999 -21.476 -10.618 1.00 70.50 213 LYS A O 1
ATOM 1700 N N . PHE A 1 214 ? 9.242 -19.902 -11.533 1.00 58.59 214 PHE A N 1
ATOM 1701 C CA . PHE A 1 214 ? 8.875 -20.268 -12.897 1.00 58.59 214 PHE A CA 1
ATOM 1702 C C . PHE A 1 214 ? 9.573 -21.570 -13.310 1.00 58.59 214 PHE A C 1
ATOM 1704 O O . PHE A 1 214 ? 10.794 -21.695 -13.239 1.00 58.59 214 PHE A O 1
ATOM 1711 N N . VAL A 1 215 ? 8.791 -22.549 -13.768 1.00 56.44 215 VAL A N 1
ATOM 1712 C CA . VAL A 1 215 ? 9.295 -23.861 -14.204 1.00 56.44 215 VAL A CA 1
ATOM 1713 C C . VAL A 1 215 ? 9.580 -23.862 -15.704 1.00 56.44 215 VAL A C 1
ATOM 1715 O O . VAL A 1 215 ? 10.544 -24.477 -16.152 1.00 56.44 215 VAL A O 1
ATOM 1718 N N . ASN A 1 216 ? 8.751 -23.177 -16.494 1.00 56.34 216 ASN A N 1
ATOM 1719 C CA . ASN A 1 216 ? 8.980 -22.882 -17.910 1.00 56.34 216 ASN A CA 1
ATOM 1720 C C . ASN A 1 216 ? 8.047 -21.744 -18.379 1.00 56.34 216 ASN A C 1
ATOM 1722 O O . ASN A 1 216 ? 7.223 -21.252 -17.612 1.00 56.34 216 ASN A O 1
ATOM 1726 N N . SER A 1 217 ? 8.109 -21.371 -19.665 1.00 56.06 217 SER A N 1
ATOM 1727 C CA . SER A 1 217 ? 7.284 -20.300 -20.266 1.00 56.06 217 SER A CA 1
ATOM 1728 C C . SER A 1 217 ? 5.764 -20.506 -20.173 1.00 56.06 217 SER A C 1
ATOM 1730 O O . SER A 1 217 ? 4.994 -19.586 -20.454 1.00 56.06 217 SER A O 1
ATOM 1732 N N . THR A 1 218 ? 5.320 -21.706 -19.798 1.00 56.97 218 THR A N 1
ATOM 1733 C CA . THR A 1 218 ? 3.906 -22.076 -19.669 1.00 56.97 218 THR A CA 1
ATOM 1734 C C . THR A 1 218 ? 3.492 -22.455 -18.253 1.00 56.97 218 THR A C 1
ATOM 1736 O O . THR A 1 218 ? 2.295 -22.517 -18.006 1.00 56.97 218 THR A O 1
ATOM 1739 N N . HIS A 1 219 ? 4.431 -22.675 -17.331 1.00 51.66 219 HIS A N 1
ATOM 1740 C CA . HIS A 1 219 ? 4.155 -23.172 -15.986 1.00 51.66 219 HIS A CA 1
ATOM 1741 C C . HIS A 1 219 ? 5.009 -22.413 -14.971 1.00 51.66 219 HIS A C 1
ATOM 1743 O O . HIS A 1 219 ? 6.238 -22.483 -15.017 1.00 51.66 219 HIS A O 1
ATOM 1749 N N . ALA A 1 220 ? 4.365 -21.736 -14.027 1.00 67.25 220 ALA A N 1
ATOM 1750 C CA . ALA A 1 220 ? 5.001 -21.302 -12.795 1.00 67.25 220 ALA A CA 1
ATOM 1751 C C . ALA A 1 220 ? 4.533 -22.201 -11.658 1.00 67.25 220 ALA A C 1
ATOM 1753 O O . ALA A 1 220 ? 3.357 -22.540 -11.564 1.00 67.25 220 ALA A O 1
ATOM 1754 N N . PHE A 1 221 ? 5.468 -22.606 -10.820 1.00 64.50 221 PHE A N 1
ATOM 1755 C CA . PHE A 1 221 ? 5.189 -23.238 -9.552 1.00 64.50 221 PHE A CA 1
ATOM 1756 C C . PHE A 1 221 ? 5.271 -22.156 -8.486 1.00 64.50 221 PHE A C 1
ATOM 1758 O O . PHE A 1 221 ? 6.153 -21.305 -8.507 1.00 64.50 221 PHE A O 1
ATOM 1765 N N . TRP A 1 222 ? 4.346 -22.158 -7.548 1.00 64.56 222 TRP A N 1
ATOM 1766 C CA . TRP A 1 222 ? 4.437 -21.260 -6.420 1.00 64.56 222 TRP A CA 1
ATOM 1767 C C . TRP A 1 222 ? 4.044 -22.009 -5.159 1.00 64.56 222 TRP A C 1
ATOM 1769 O O . TRP A 1 222 ? 3.008 -22.669 -5.103 1.00 64.56 222 TRP A O 1
ATOM 1779 N N . SER A 1 223 ? 4.933 -21.939 -4.178 1.00 59.19 223 SER A N 1
ATOM 1780 C CA . SER A 1 223 ? 4.801 -22.544 -2.858 1.00 59.19 223 SER A CA 1
ATOM 1781 C C . SER A 1 223 ? 4.882 -21.421 -1.846 1.00 59.19 223 SER A C 1
ATOM 1783 O O . SER A 1 223 ? 5.751 -20.554 -1.992 1.00 59.19 223 SER A O 1
ATOM 1785 N N . TRP A 1 224 ? 4.039 -21.444 -0.822 1.00 56.22 224 TRP A N 1
ATOM 1786 C CA . TRP A 1 224 ? 3.989 -20.341 0.130 1.00 56.22 224 TRP A CA 1
ATOM 1787 C C . TRP A 1 224 ? 3.784 -20.774 1.556 1.00 56.22 224 TRP A C 1
ATOM 1789 O O . TRP A 1 224 ? 3.488 -21.932 1.843 1.00 56.22 224 TRP A O 1
ATOM 1799 N N . HIS A 1 225 ? 3.917 -19.807 2.454 1.00 56.25 225 HIS A N 1
ATOM 1800 C CA . HIS A 1 225 ? 3.695 -19.980 3.876 1.00 56.25 225 HIS A CA 1
ATOM 1801 C C . HIS A 1 225 ? 2.387 -19.294 4.266 1.00 56.25 225 HIS A C 1
ATOM 1803 O O . HIS A 1 225 ? 2.137 -18.149 3.887 1.00 56.25 225 HIS A O 1
ATOM 1809 N N . ARG A 1 226 ? 1.526 -19.993 5.010 1.00 50.62 226 ARG A N 1
ATOM 1810 C CA . ARG A 1 226 ? 0.345 -19.364 5.616 1.00 50.62 226 ARG A CA 1
ATOM 1811 C C . ARG A 1 226 ? 0.820 -18.455 6.749 1.00 50.62 226 ARG A C 1
ATOM 1813 O O . ARG A 1 226 ? 1.624 -18.876 7.568 1.00 50.62 226 ARG A O 1
ATOM 1820 N N . ASN A 1 227 ? 0.270 -17.245 6.815 1.00 45.59 227 ASN A N 1
ATOM 1821 C CA . ASN A 1 227 ? 0.597 -16.241 7.836 1.00 45.59 227 ASN A CA 1
ATOM 1822 C C . ASN A 1 227 ? -0.273 -16.339 9.100 1.00 45.59 227 ASN A C 1
ATOM 1824 O O . ASN A 1 227 ? -0.461 -15.343 9.801 1.00 45.59 227 ASN A O 1
ATOM 1828 N N . ASP A 1 228 ? -0.822 -17.519 9.383 1.00 46.72 228 ASP A N 1
ATOM 1829 C CA . ASP A 1 228 ? -1.477 -17.766 10.662 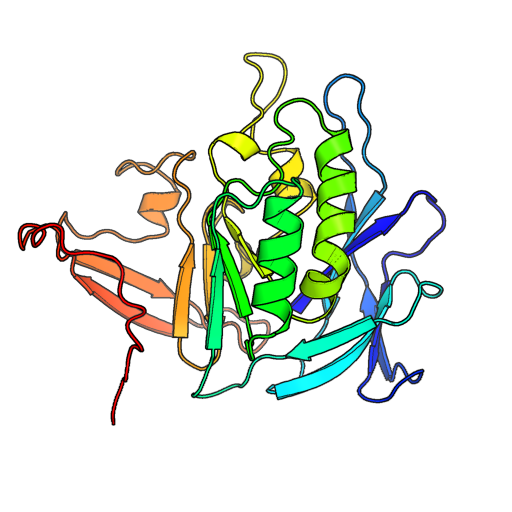1.00 46.72 228 ASP A CA 1
ATOM 1830 C C . ASP A 1 228 ? -0.393 -18.162 11.676 1.00 46.72 228 ASP A C 1
ATOM 1832 O O . ASP A 1 228 ? 0.254 -19.194 11.526 1.00 46.72 228 ASP A O 1
ATOM 1836 N N . ASP A 1 229 ? -0.227 -17.314 12.694 1.00 48.84 229 ASP A N 1
ATOM 1837 C CA . ASP A 1 229 ? 0.508 -17.571 13.940 1.00 48.84 229 ASP A CA 1
ATOM 1838 C C . ASP A 1 229 ? 2.052 -17.576 13.885 1.00 48.84 229 ASP A C 1
ATOM 1840 O O . ASP A 1 229 ? 2.635 -18.620 14.114 1.00 48.84 229 ASP A O 1
ATOM 1844 N N . ASP A 1 230 ? 2.711 -16.417 13.682 1.00 50.19 230 ASP A N 1
ATOM 1845 C CA . ASP A 1 230 ? 4.115 -16.064 14.072 1.00 50.19 230 ASP A CA 1
ATOM 1846 C C . ASP A 1 230 ? 5.252 -17.111 13.841 1.00 50.19 230 ASP A C 1
ATOM 1848 O O . ASP A 1 230 ? 6.372 -16.946 14.322 1.00 50.19 230 ASP A O 1
ATOM 1852 N N . GLU A 1 231 ? 4.990 -18.171 13.077 1.00 41.19 231 GLU A N 1
ATOM 1853 C CA . GLU A 1 231 ? 5.819 -19.352 12.835 1.00 41.19 231 GLU A CA 1
ATOM 1854 C C . GLU A 1 231 ? 5.650 -19.739 11.358 1.00 41.19 231 GLU A C 1
ATOM 1856 O O . GLU A 1 231 ? 4.545 -20.007 10.882 1.00 41.19 231 GLU A O 1
ATOM 1861 N N . SER A 1 232 ? 6.746 -19.780 10.596 1.00 41.72 232 SER A N 1
ATOM 1862 C CA . SER A 1 232 ? 6.692 -20.132 9.175 1.00 41.72 232 SER A CA 1
ATOM 1863 C C . SER A 1 232 ? 6.479 -21.641 8.999 1.00 41.72 232 SER A C 1
ATOM 1865 O O . SER A 1 232 ? 7.419 -22.426 9.140 1.00 41.72 232 SER A O 1
ATOM 1867 N N . VAL A 1 233 ? 5.265 -22.061 8.644 1.00 47.91 233 VAL A N 1
ATOM 1868 C CA . VAL A 1 233 ? 4.964 -23.446 8.240 1.00 47.91 233 VAL A CA 1
ATOM 1869 C C . VAL A 1 233 ? 4.838 -23.495 6.713 1.00 47.91 233 VAL A C 1
ATOM 1871 O O . VAL A 1 233 ? 4.142 -22.661 6.134 1.00 47.91 233 VAL A O 1
ATOM 1874 N N . GLU A 1 234 ? 5.539 -24.413 6.028 1.00 46.44 234 GLU A N 1
ATOM 1875 C CA . GLU A 1 234 ? 5.309 -24.655 4.587 1.00 46.44 234 GLU A CA 1
ATOM 1876 C C . GLU A 1 234 ? 3.835 -25.007 4.359 1.00 46.44 234 GLU A C 1
ATOM 1878 O O . GLU A 1 234 ? 3.290 -25.901 5.011 1.00 46.44 234 GLU A O 1
ATOM 1883 N N . SER A 1 235 ? 3.179 -24.264 3.469 1.00 58.41 235 SER A N 1
ATOM 1884 C CA . SER A 1 235 ? 1.775 -24.449 3.115 1.00 58.41 235 SER A CA 1
ATOM 1885 C C . SER A 1 235 ? 1.614 -24.795 1.632 1.00 58.41 235 SER A C 1
ATOM 1887 O O . SER A 1 235 ? 2.589 -25.160 0.982 1.00 58.41 235 SER A O 1
ATOM 1889 N N . ASP A 1 236 ? 0.369 -24.759 1.147 1.00 57.62 236 ASP A N 1
ATOM 1890 C CA . ASP A 1 236 ? -0.081 -25.295 -0.139 1.00 57.62 236 ASP A CA 1
ATOM 1891 C C . ASP A 1 236 ? 0.764 -24.842 -1.352 1.00 57.62 236 ASP A C 1
ATOM 1893 O O . ASP A 1 236 ? 1.531 -23.881 -1.314 1.00 57.62 236 ASP A O 1
ATOM 1897 N N . GLU A 1 237 ? 0.601 -25.558 -2.464 1.00 65.62 237 GLU A N 1
ATOM 1898 C CA . GLU A 1 237 ? 1.315 -25.318 -3.717 1.00 65.62 237 GLU A CA 1
ATOM 1899 C C . GLU A 1 237 ? 0.315 -25.072 -4.852 1.00 65.62 237 GLU A C 1
ATOM 1901 O O . GLU A 1 237 ? -0.703 -25.762 -4.965 1.00 65.62 237 GLU A O 1
ATOM 1906 N N . VAL A 1 238 ? 0.612 -24.116 -5.733 1.00 68.12 238 VAL A N 1
ATOM 1907 C CA . VAL A 1 238 ? -0.174 -23.843 -6.940 1.00 68.12 238 VAL A CA 1
ATOM 1908 C C . VAL A 1 238 ? 0.721 -23.860 -8.170 1.00 68.12 238 VAL A C 1
ATOM 1910 O O . VAL A 1 238 ? 1.796 -23.266 -8.208 1.00 68.12 238 VAL A O 1
ATOM 1913 N N . TRP A 1 239 ? 0.218 -24.509 -9.216 1.00 68.25 239 TRP A N 1
ATOM 1914 C CA . TRP A 1 239 ? 0.752 -24.396 -10.564 1.00 68.25 239 TRP A CA 1
ATOM 1915 C C . TRP A 1 239 ? -0.053 -23.358 -11.345 1.00 68.25 239 TRP A C 1
ATOM 1917 O O . TRP A 1 239 ? -1.250 -23.532 -11.581 1.00 68.25 239 TRP A O 1
ATOM 1927 N N . ILE A 1 240 ? 0.606 -22.278 -11.756 1.00 73.38 240 ILE A N 1
ATOM 1928 C CA . ILE A 1 240 ? 0.046 -21.242 -12.620 1.00 73.38 240 ILE A CA 1
ATOM 1929 C C . ILE A 1 240 ? 0.391 -21.597 -14.062 1.00 73.38 240 ILE A C 1
ATOM 1931 O O . ILE A 1 240 ? 1.560 -21.621 -14.445 1.00 73.38 240 ILE A O 1
ATOM 1935 N N . ASN A 1 241 ? -0.635 -21.836 -14.875 1.00 70.75 241 ASN A N 1
ATOM 1936 C CA . ASN A 1 241 ? -0.463 -22.126 -16.292 1.00 70.75 241 ASN A CA 1
ATOM 1937 C C . ASN A 1 241 ? -0.667 -20.850 -17.116 1.00 70.75 241 ASN A C 1
ATOM 1939 O O . ASN A 1 241 ? -1.737 -20.241 -17.071 1.00 70.75 241 ASN A O 1
ATOM 1943 N N . SER A 1 242 ? 0.348 -20.440 -17.877 1.00 54.97 242 SER A N 1
ATOM 1944 C CA . SER A 1 242 ? 0.264 -19.258 -18.739 1.00 54.97 242 SER A CA 1
ATOM 1945 C C . SER A 1 242 ? -0.629 -19.524 -19.951 1.00 54.97 242 SER A C 1
ATOM 1947 O O . SER A 1 242 ? -0.365 -20.415 -20.764 1.00 54.97 242 SER A O 1
ATOM 1949 N N . LEU A 1 243 ? -1.655 -18.686 -20.119 1.00 60.31 243 LEU A N 1
ATOM 1950 C CA . LEU A 1 243 ? -2.517 -18.677 -21.303 1.00 60.31 243 LEU A CA 1
ATOM 1951 C C . LEU A 1 243 ? -1.873 -17.963 -22.502 1.00 60.31 243 LEU A C 1
ATOM 1953 O O . LEU A 1 243 ? -2.476 -17.932 -23.566 1.00 60.31 243 LEU A O 1
ATOM 1957 N N . ALA A 1 244 ? -0.654 -17.421 -22.386 1.00 55.16 244 ALA A N 1
ATOM 1958 C CA . ALA A 1 244 ? 0.015 -16.714 -23.487 1.00 55.16 244 ALA A CA 1
ATOM 1959 C C . ALA A 1 244 ? 0.301 -17.608 -24.716 1.00 55.16 244 ALA A C 1
ATOM 1961 O O . ALA A 1 244 ? 0.530 -17.103 -25.812 1.00 55.16 244 ALA A O 1
ATOM 1962 N N . SER A 1 245 ? 0.245 -18.937 -24.557 1.00 48.75 245 SER A N 1
ATOM 1963 C CA . SER A 1 245 ? 0.289 -19.901 -25.669 1.00 48.75 245 SER A CA 1
ATOM 1964 C C . SER A 1 245 ? -1.051 -20.049 -26.415 1.00 48.75 245 SER A C 1
ATOM 1966 O O . SER A 1 245 ? -1.085 -20.580 -27.525 1.00 48.75 245 SER A O 1
ATOM 1968 N N . MET A 1 246 ? -2.152 -19.551 -25.845 1.00 48.72 246 MET A N 1
ATOM 1969 C CA . MET A 1 246 ? -3.487 -19.496 -26.443 1.00 48.72 246 MET A CA 1
ATOM 1970 C C . MET A 1 246 ? -3.716 -18.065 -26.943 1.00 48.72 246 MET A C 1
ATOM 1972 O O . MET A 1 246 ? -4.209 -17.224 -26.201 1.00 48.72 246 MET A O 1
ATOM 1976 N N . GLY A 1 247 ? -3.290 -17.775 -28.178 1.00 42.62 247 GLY A N 1
ATOM 1977 C CA . GLY A 1 247 ? -3.290 -16.433 -28.780 1.00 42.62 247 GLY A CA 1
ATOM 1978 C C . GLY A 1 247 ? -4.478 -15.540 -28.384 1.00 42.62 247 GLY A C 1
ATOM 1979 O O . GLY A 1 247 ? -5.635 -15.956 -28.451 1.00 42.62 247 GLY A O 1
ATOM 1980 N N . CYS A 1 248 ? -4.167 -14.315 -27.951 1.00 45.19 248 CYS A N 1
ATOM 1981 C CA . CYS A 1 248 ? -5.126 -13.340 -27.438 1.00 45.19 248 CYS A CA 1
ATOM 1982 C C . CYS A 1 248 ? -6.299 -13.099 -28.406 1.00 45.19 248 CYS A C 1
ATOM 1984 O O . CYS A 1 248 ? -6.107 -12.858 -29.596 1.00 45.19 248 CYS A O 1
ATOM 1986 N N . VAL A 1 249 ? -7.516 -13.153 -27.860 1.00 43.38 249 VAL A N 1
ATOM 1987 C CA . VAL A 1 249 ? -8.789 -12.938 -28.558 1.00 43.38 249 VAL A CA 1
ATOM 1988 C C . VAL A 1 249 ? -9.042 -11.442 -28.775 1.00 43.38 249 VAL A C 1
ATOM 1990 O O . VAL A 1 249 ? -8.864 -10.641 -27.861 1.00 43.38 249 VAL A O 1
ATOM 1993 N N . ASP A 1 250 ? -9.488 -11.127 -29.993 1.00 41.84 250 ASP A N 1
ATOM 1994 C CA . ASP A 1 250 ? -9.853 -9.825 -30.569 1.00 41.84 250 ASP A CA 1
ATOM 1995 C C . ASP A 1 250 ? -10.498 -8.776 -29.643 1.00 41.84 250 ASP A C 1
ATOM 1997 O O . ASP A 1 250 ? -11.366 -9.059 -28.811 1.00 41.84 250 ASP A O 1
ATOM 2001 N N . GLU A 1 251 ? -10.164 -7.516 -29.947 1.00 46.75 251 GLU A N 1
ATOM 2002 C CA . GLU A 1 251 ? -10.794 -6.289 -29.460 1.00 46.75 251 GLU A CA 1
ATOM 2003 C C . GLU A 1 251 ? -12.325 -6.312 -29.620 1.00 46.75 251 GLU A C 1
ATOM 2005 O O . GLU A 1 251 ? -12.867 -6.123 -30.713 1.00 46.75 251 GLU A O 1
ATOM 2010 N N . LYS A 1 252 ? -13.064 -6.433 -28.510 1.00 41.50 252 LYS A N 1
ATOM 2011 C CA . LYS A 1 252 ? -14.453 -5.953 -28.444 1.00 41.50 252 LYS A CA 1
ATOM 2012 C C . LYS A 1 252 ? -14.712 -5.168 -27.157 1.00 41.50 252 LYS A C 1
ATOM 2014 O O . LYS A 1 252 ? -14.435 -5.641 -26.063 1.00 41.50 252 LYS A O 1
ATOM 2019 N N . LYS A 1 253 ? -15.246 -3.960 -27.389 1.00 36.19 253 LYS A N 1
ATOM 2020 C CA . LYS A 1 253 ? -15.707 -2.857 -26.517 1.00 36.19 253 LYS A CA 1
ATOM 2021 C C . LYS A 1 253 ? -15.958 -3.158 -25.023 1.00 36.19 253 LYS A C 1
ATOM 2023 O O . LYS A 1 253 ? -16.468 -4.224 -24.692 1.00 36.19 253 LYS A O 1
ATOM 2028 N N . PRO A 1 254 ? -15.732 -2.163 -24.137 1.00 37.75 254 PRO A N 1
ATOM 2029 C CA . PRO A 1 254 ? -15.902 -2.322 -22.699 1.00 37.75 254 PRO A CA 1
ATOM 2030 C C . PRO A 1 254 ? -17.389 -2.413 -22.336 1.00 37.75 254 PRO A C 1
ATOM 2032 O O . PRO A 1 254 ? -18.091 -1.409 -22.253 1.00 37.75 254 PRO A O 1
ATOM 2035 N N . GLU A 1 255 ? -17.868 -3.628 -22.092 1.00 33.91 255 GLU A N 1
ATOM 2036 C CA . GLU A 1 255 ? -19.019 -3.859 -21.222 1.00 33.91 255 GLU A CA 1
ATOM 2037 C C . GLU A 1 255 ? -18.510 -4.318 -19.856 1.00 33.91 255 GLU A C 1
ATOM 2039 O O . GLU A 1 255 ? -17.638 -5.184 -19.759 1.00 33.91 255 GLU A O 1
ATOM 2044 N N . CYS A 1 256 ? -19.066 -3.734 -18.794 1.00 30.70 256 CYS A N 1
ATOM 2045 C CA . CYS A 1 256 ? -18.827 -4.128 -17.409 1.00 30.70 256 CYS A CA 1
ATOM 2046 C C . CYS A 1 256 ? -19.226 -5.604 -17.220 1.00 30.70 256 CYS A C 1
ATOM 2048 O O . CYS A 1 256 ? -20.398 -5.926 -17.008 1.00 30.70 256 CYS A O 1
ATOM 2050 N N . ARG A 1 257 ? -18.261 -6.524 -17.321 1.00 33.78 257 ARG A N 1
ATOM 2051 C CA . ARG A 1 257 ? -18.493 -7.945 -17.062 1.00 33.78 257 ARG A CA 1
ATOM 2052 C C . ARG A 1 257 ? -18.486 -8.186 -15.559 1.00 33.78 257 ARG A C 1
ATOM 2054 O O . ARG A 1 257 ? -17.448 -8.134 -14.909 1.00 33.78 257 ARG A O 1
ATOM 2061 N N . LYS A 1 258 ? -19.661 -8.501 -15.012 1.00 32.88 258 LYS A N 1
ATOM 2062 C CA . LYS A 1 258 ? -19.766 -9.207 -13.733 1.00 32.88 258 LYS A CA 1
ATOM 2063 C C . LYS A 1 258 ? -19.157 -10.593 -13.928 1.00 32.88 258 LYS A C 1
ATOM 2065 O O . LYS A 1 258 ? -19.734 -11.414 -14.638 1.00 32.88 258 LYS A O 1
ATOM 2070 N N . PHE A 1 259 ? -18.013 -10.854 -13.305 1.00 28.69 259 PHE A N 1
ATOM 207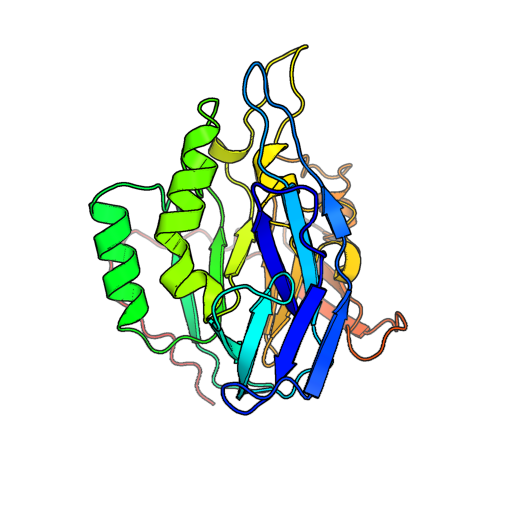1 C CA . PHE A 1 259 ? -17.532 -12.219 -13.123 1.00 28.69 259 PHE A CA 1
ATOM 2072 C C . PHE A 1 259 ? -18.474 -12.913 -12.136 1.00 28.69 259 PHE A C 1
ATOM 2074 O O . PHE A 1 259 ? -18.348 -12.785 -10.922 1.00 28.69 259 PHE A O 1
ATOM 2081 N N . LEU A 1 260 ? -19.490 -13.585 -12.675 1.00 30.59 260 LEU A N 1
ATOM 2082 C CA . LEU A 1 260 ? -20.292 -14.545 -11.933 1.00 30.59 260 LEU A CA 1
ATOM 2083 C C . LEU A 1 260 ? -19.474 -15.832 -11.859 1.00 30.59 260 LEU A C 1
ATOM 2085 O O . LEU A 1 260 ? -19.465 -16.615 -12.804 1.00 30.59 260 LEU A O 1
ATOM 2089 N N . MET A 1 261 ? -18.765 -16.028 -10.751 1.00 32.38 261 MET A N 1
ATOM 2090 C CA . MET A 1 261 ? -18.356 -17.370 -10.357 1.00 32.38 261 MET A CA 1
ATOM 2091 C C . MET A 1 261 ? -19.553 -18.013 -9.659 1.00 32.38 261 MET A C 1
ATOM 2093 O O . MET A 1 261 ? -20.081 -17.474 -8.687 1.00 32.38 261 MET A O 1
ATOM 2097 N N . ALA A 1 262 ? -20.028 -19.117 -10.215 1.00 25.09 262 ALA A N 1
ATOM 2098 C CA . ALA A 1 262 ? -21.075 -19.946 -9.646 1.00 25.09 262 ALA A CA 1
ATOM 2099 C C . ALA A 1 262 ? -20.731 -21.411 -9.914 1.00 25.09 262 ALA A C 1
ATOM 2101 O O . ALA A 1 262 ? -20.167 -21.700 -10.972 1.00 25.09 262 ALA A O 1
ATOM 2102 N N . PRO A 1 263 ? -21.310 -22.312 -9.116 1.00 36.34 263 PRO A N 1
ATOM 2103 C CA . PRO A 1 263 ? -21.061 -22.541 -7.693 1.00 36.34 263 PRO A CA 1
ATOM 2104 C C . PRO A 1 263 ? -19.770 -23.336 -7.439 1.00 36.34 263 PRO A C 1
ATOM 2106 O O . PRO A 1 263 ? -19.322 -24.062 -8.354 1.00 36.34 263 PRO A O 1
#

InterPro domains:
  IPR004843 Calcineurin-like, phosphoesterase domain [PF00149] (84-227)
  IPR008963 Purple acid phosphatase-like, N-terminal [SSF49363] (1-77)
  IPR015914 Purple acid phosphatase, N-terminal [PF16656] (1-75)
  IPR029052 Metallo-dependent phosphatase-like [G3DSA:3.60.21.10] (79-214)
  IPR029052 Metallo-dependent phosphatase-like [SSF56300] (82-225)
  IPR039331 Purple acid phosphatase-like [PTHR22953] (1-213)

Radius of gyration: 19.48 Å; Cα contacts (8 Å, |Δi|>4): 491; chains: 1; bounding box: 46×45×55 Å

Secondary structure (DSSP, 8-state):
-EEEEEES-SSS--EEEEESBTTB--EEEEEEEE--EETTEE--EEEEEE--S--TT-EEEEEETTTSPEEEEEPPPSSS---EEE-----SSHHHHHHHHHHHHS--SEEEEES--S--TT-THHHHHHHHHHHHHHTTS-EEEE--GGG---BTTTB-TTHHHHHH---SSGGGT-S-TTSEEEEETTEEEEE--SSS--STTSHHHHHTTEEETTEEEEEEEE-SSSS-EEEEEEEEEPGGGS-----------------

Sequence (263 aa):
MRITWITGDASSPSIVEYGTSPGMYTSSSLGERTSYKYLLYSSGKINHAVIGPLRSNTVYFYRCGGQGPEFQLKTPPSQFPIAFAVVGDLGQTGWTQSTLEHINQCKYDVHLLPGDLSYADYQQHLWDSFGALVQPLASTRPWMVTEGNHEKESILFFKSGFQAYNARWKMPYEESGSTSNLYYSFEVAGVHIIMLGSYTDYDENSDQYAWLKFVNSTHAFWSWHRNDDDESVESDEVWINSLASMGCVDEKKPECRKFLMAP

Organism: Ensete ventricosum (NCBI:txid4639)